Protein AF-A0A1L8CJM2-F1 (afdb_monomer)

Organism: NCBI:txid1921010

Secondary structure (DSSP, 8-state):
-HHHHHHHHHHHHHHHHHHHHHHHHHHHHHHHHHHHHHHHHHHHHHHHHHHHHTT---HHHHHHHHHHHHHHHHHHHHHHHHHHHHHHHHHHHHHHHIIIIIHHHHHTTS-GGGPPPP-GGGGT-S---GGGTTHHHHHHHHHHHHHHHHHHHHHHHHHHHHHHHHHHHT----HHHHHHHHHHHHHHHHHHHHHHHHHHHHHHHHHHHHHHHHHHHHHHS-TT-GGGG-

Nearest PDB structures (foldseek):
  7sqc-assembly1_1X  TM=2.528E-01  e=8.550E-01  Chlamydomonas reinhardtii
  2wcd-assembly1_A  TM=2.460E-01  e=1.695E+00  Escherichia coli K-12

Radius of gyration: 24.88 Å; Cα contacts (8 Å, |Δi|>4): 115; chains: 1; bounding box: 66×30×72 Å

Sequence (230 aa):
MSDTTAAAHEIFEHEEKAVRKRVNRFRTIQNLIWISCLAAGGIFFGWIAMAHHQNGIPLEELAVTALPILMWGTIAITAAYVVFVMIYFGIVRAIYHSQSVVHPRLNDQLHPDEHRQFNWHSYFRKNHNREARRIDAVLVITMKVTKLVSMFALIGFGQFAWMYLMDLTGQELMDEHYSFLGLVDLTLFSCLVLYVVVLLAIRVGALGKRGKEHKWAKEHHPASDPNRAR

Mean predicted aligned error: 11.94 Å

pLDDT: mean 75.61, std 13.94, range [42.94, 95.06]

Solvent-accessible surface area (backbone atoms only — not comparable to full-atom values): 12782 Å² total; per-residue (Å²): 123,65,69,64,46,52,51,47,48,52,54,46,52,51,53,51,51,52,45,48,52,52,40,50,53,49,50,51,53,43,50,49,56,52,51,52,49,53,50,51,50,51,51,53,55,48,49,52,51,45,42,38,73,73,69,65,44,56,67,54,72,49,26,74,63,45,38,63,53,41,52,54,47,35,50,53,49,50,53,49,47,53,52,44,52,54,46,51,51,54,39,53,53,49,52,46,46,43,60,72,47,53,44,49,60,48,37,78,67,44,59,83,91,66,50,71,82,83,59,79,67,62,74,78,51,93,71,88,66,79,85,57,66,74,68,46,57,57,50,55,48,47,55,51,50,51,51,54,52,51,53,50,48,50,42,51,49,37,57,50,50,40,54,53,37,29,62,65,64,69,51,74,82,49,71,68,53,52,55,48,50,49,52,52,51,51,49,50,50,51,52,51,52,55,50,50,54,48,55,49,50,53,50,52,56,54,51,55,48,53,56,50,54,53,49,50,35,56,76,76,40,60,96,84,44,82,74,44,83,114

Structure (mmCIF, N/CA/C/O backbone):
data_AF-A0A1L8CJM2-F1
#
_entry.id   AF-A0A1L8CJM2-F1
#
loop_
_atom_site.group_PDB
_atom_site.id
_atom_site.type_symbol
_atom_site.label_atom_id
_atom_site.label_alt_id
_atom_site.label_comp_id
_atom_site.label_asym_id
_atom_site.label_entity_id
_atom_site.label_seq_id
_atom_site.pdbx_PDB_ins_code
_atom_site.Cartn_x
_atom_site.Cartn_y
_atom_site.Cartn_z
_atom_site.occupancy
_atom_site.B_iso_or_equiv
_atom_site.auth_seq_id
_atom_site.auth_comp_id
_atom_site.auth_asym_id
_atom_site.auth_atom_id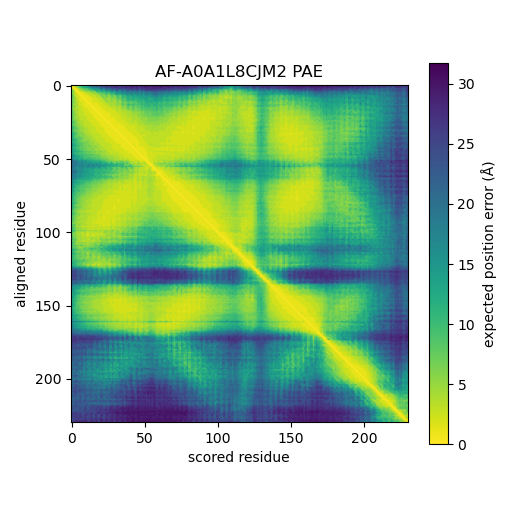
_atom_site.pdbx_PDB_model_num
ATOM 1 N N . MET A 1 1 ? -23.938 6.007 43.101 1.00 52.53 1 MET A N 1
ATOM 2 C CA . MET A 1 1 ? -23.700 5.155 41.912 1.00 52.53 1 MET A CA 1
ATOM 3 C C . MET A 1 1 ? -23.443 5.961 40.629 1.00 52.53 1 MET A C 1
ATOM 5 O O . MET A 1 1 ? -22.972 5.365 39.674 1.00 52.53 1 MET A O 1
ATOM 9 N N . SER A 1 2 ? -23.683 7.284 40.595 1.00 59.59 2 SER A N 1
ATOM 10 C CA . SER A 1 2 ? -23.456 8.153 39.421 1.00 59.59 2 SER A CA 1
ATOM 11 C C . SER A 1 2 ? -21.988 8.508 39.150 1.00 59.59 2 SER A C 1
ATOM 13 O O . SER A 1 2 ? -21.592 8.635 37.997 1.00 59.59 2 SER A O 1
ATOM 15 N N . ASP A 1 3 ? -21.168 8.658 40.192 1.00 62.59 3 ASP A N 1
ATOM 16 C CA . ASP A 1 3 ? -19.804 9.188 40.020 1.00 62.59 3 ASP A CA 1
ATOM 17 C C . ASP A 1 3 ? -18.848 8.150 39.413 1.00 62.59 3 ASP A C 1
ATOM 19 O O . ASP A 1 3 ? -17.952 8.482 38.640 1.00 62.59 3 ASP A O 1
ATOM 23 N N . THR A 1 4 ? -19.086 6.865 39.691 1.00 69.44 4 THR A N 1
ATOM 24 C CA . THR A 1 4 ? -18.316 5.742 39.140 1.00 69.44 4 THR A CA 1
ATOM 25 C C . THR A 1 4 ? -18.602 5.501 37.659 1.00 69.44 4 THR A C 1
ATOM 27 O O . THR A 1 4 ? -17.682 5.190 36.907 1.00 69.44 4 THR A O 1
ATOM 30 N N . THR A 1 5 ? -19.849 5.677 37.209 1.00 75.06 5 THR A N 1
ATOM 31 C CA . THR A 1 5 ? -20.229 5.489 35.798 1.00 75.06 5 THR A CA 1
ATOM 32 C C . THR A 1 5 ? -19.800 6.666 34.922 1.00 75.06 5 THR A C 1
ATOM 34 O O . THR A 1 5 ? -19.431 6.458 33.764 1.00 75.06 5 THR A O 1
ATOM 37 N N . ALA A 1 6 ? -19.780 7.887 35.470 1.00 79.00 6 ALA A N 1
ATOM 38 C CA . ALA A 1 6 ? -19.228 9.063 34.800 1.00 79.00 6 ALA A CA 1
ATOM 39 C C . ALA A 1 6 ? -17.707 8.937 34.593 1.00 79.00 6 ALA A C 1
ATOM 41 O O . ALA A 1 6 ? -17.222 9.113 33.474 1.00 79.00 6 ALA A O 1
ATOM 42 N N . ALA A 1 7 ? -16.966 8.531 35.631 1.00 82.19 7 ALA A N 1
ATOM 43 C CA . ALA A 1 7 ? -15.527 8.281 35.531 1.00 82.19 7 ALA A CA 1
ATOM 44 C C . ALA A 1 7 ? -15.196 7.147 34.537 1.00 82.19 7 ALA A C 1
ATOM 46 O O . ALA A 1 7 ? -14.263 7.261 33.741 1.00 82.19 7 ALA A O 1
ATOM 47 N N . ALA A 1 8 ? -15.994 6.073 34.523 1.00 78.44 8 ALA A N 1
ATOM 48 C CA . ALA A 1 8 ? -15.867 4.973 33.565 1.00 78.44 8 ALA A CA 1
ATOM 49 C C . ALA A 1 8 ? -16.020 5.431 32.106 1.00 78.44 8 ALA A C 1
ATOM 51 O O . ALA A 1 8 ? -15.246 5.034 31.230 1.00 78.44 8 ALA A O 1
ATOM 52 N N . HIS A 1 9 ? -17.003 6.297 31.851 1.00 83.25 9 HIS A N 1
ATOM 53 C CA . HIS A 1 9 ? -17.234 6.886 30.536 1.00 83.25 9 HIS A CA 1
ATOM 54 C C . HIS A 1 9 ? -16.082 7.787 30.095 1.00 83.25 9 HIS A C 1
ATOM 56 O O . HIS A 1 9 ? -15.675 7.722 28.936 1.00 83.25 9 HIS A O 1
ATOM 62 N N . GLU A 1 10 ? -15.532 8.596 30.999 1.00 85.44 10 GLU A N 1
ATOM 63 C CA . GLU A 1 10 ? -14.407 9.479 30.689 1.00 85.44 10 GLU A CA 1
ATOM 64 C C . GLU A 1 10 ? -13.143 8.683 30.326 1.00 85.44 10 GLU A C 1
ATOM 66 O O . GLU A 1 10 ? -12.498 8.960 29.307 1.00 85.44 10 GLU A O 1
ATOM 71 N N . ILE A 1 11 ? -12.837 7.629 31.092 1.00 84.12 11 ILE A N 1
ATOM 72 C CA . ILE A 1 11 ? -11.728 6.707 30.800 1.00 84.12 11 ILE A CA 1
ATOM 73 C C . ILE A 1 11 ? -11.936 6.038 29.438 1.00 84.12 11 ILE A C 1
ATOM 75 O O . ILE A 1 11 ? -11.017 6.007 28.614 1.00 84.12 11 ILE A O 1
ATOM 79 N N . PHE A 1 12 ? -13.147 5.542 29.171 1.00 85.81 12 PHE A N 1
ATOM 80 C CA . PHE A 1 12 ? -13.489 4.939 27.888 1.00 85.81 12 PHE A CA 1
ATOM 81 C C . PHE A 1 12 ? -13.315 5.928 26.731 1.00 85.81 12 PHE A C 1
ATOM 83 O O . PHE A 1 12 ? -12.694 5.586 25.724 1.00 85.81 12 PHE A O 1
ATOM 90 N N . GLU A 1 13 ? -13.817 7.159 26.857 1.00 85.44 13 GLU A N 1
ATOM 91 C CA . GLU A 1 13 ? -13.667 8.170 25.813 1.00 85.44 13 GLU A CA 1
ATOM 92 C C . GLU A 1 13 ? -12.199 8.479 25.532 1.00 85.44 13 GLU A C 1
ATOM 94 O O . GLU A 1 13 ? -11.809 8.634 24.370 1.00 85.44 13 GLU A O 1
ATOM 99 N N . HIS A 1 14 ? -11.381 8.569 26.578 1.00 88.81 14 HIS A N 1
ATOM 100 C CA . HIS A 1 14 ? -9.954 8.807 26.440 1.00 88.81 14 HIS A CA 1
ATOM 101 C C . HIS A 1 14 ? -9.250 7.638 25.725 1.00 88.81 14 HIS A C 1
ATOM 103 O O . HIS A 1 14 ? -8.521 7.857 24.749 1.00 88.81 14 HIS A O 1
ATOM 109 N N . GLU A 1 15 ? -9.505 6.391 26.139 1.00 85.56 15 GLU A N 1
ATOM 110 C CA . GLU A 1 15 ? -8.950 5.191 25.498 1.00 85.56 15 GLU A CA 1
ATOM 111 C C . GLU A 1 15 ? -9.425 5.042 24.041 1.00 85.56 15 GLU A C 1
ATOM 113 O O . GLU A 1 15 ? -8.616 4.794 23.138 1.00 85.56 15 GLU A O 1
ATOM 118 N N . GLU A 1 16 ? -10.714 5.258 23.768 1.00 84.81 16 GLU A N 1
ATOM 119 C CA . GLU A 1 16 ? -11.280 5.160 22.423 1.00 84.81 16 GLU A CA 1
ATOM 120 C C . GLU A 1 16 ? -10.706 6.245 21.496 1.00 84.81 16 GLU A C 1
ATOM 122 O O . GLU A 1 16 ? -10.307 5.954 20.359 1.00 84.81 16 GLU A O 1
ATOM 127 N N . LYS A 1 17 ? -10.577 7.491 21.980 1.00 87.38 17 LYS A N 1
ATOM 128 C CA . LYS A 1 17 ? -9.915 8.585 21.245 1.00 87.38 17 LYS A CA 1
ATOM 129 C C . LYS A 1 17 ? -8.455 8.240 20.942 1.00 87.38 17 LYS A C 1
ATOM 131 O O . LYS A 1 17 ? -8.002 8.473 19.816 1.00 87.38 17 LYS A O 1
ATOM 136 N N . ALA A 1 18 ? -7.725 7.639 21.884 1.00 88.44 18 ALA A N 1
ATOM 137 C CA . ALA A 1 18 ? -6.340 7.215 21.675 1.00 88.44 18 ALA A CA 1
ATOM 138 C C . ALA A 1 18 ? -6.222 6.127 20.591 1.00 88.44 18 ALA A C 1
ATOM 140 O O . ALA A 1 18 ? -5.383 6.240 19.686 1.00 88.44 18 ALA A O 1
ATOM 141 N N . VAL A 1 19 ? -7.102 5.117 20.613 1.00 87.12 19 VAL A N 1
ATOM 142 C CA . VAL A 1 19 ? -7.161 4.078 19.571 1.00 87.12 19 VAL A CA 1
ATOM 143 C C . VAL A 1 19 ? -7.473 4.699 18.209 1.00 87.12 19 VAL A C 1
ATOM 145 O O . VAL A 1 19 ? -6.753 4.448 17.239 1.00 87.12 19 VAL A O 1
ATOM 148 N N . ARG A 1 20 ? -8.490 5.565 18.123 1.00 86.38 20 ARG A N 1
ATOM 149 C CA . ARG A 1 20 ? -8.872 6.254 16.878 1.00 86.38 20 ARG A CA 1
ATOM 150 C C . ARG A 1 20 ? -7.735 7.120 16.331 1.00 86.38 20 ARG A C 1
ATOM 152 O O . ARG A 1 20 ? -7.472 7.095 15.127 1.00 86.38 20 ARG A O 1
ATOM 159 N N . LYS A 1 21 ? -7.005 7.834 17.194 1.00 89.12 21 LYS A N 1
ATOM 160 C CA . LYS A 1 21 ? -5.824 8.627 16.810 1.00 89.12 21 LYS A CA 1
ATOM 161 C C . LYS A 1 21 ? -4.717 7.743 16.230 1.00 89.12 21 LYS A C 1
ATOM 163 O O . LYS A 1 21 ? -4.146 8.088 15.195 1.00 89.12 21 LYS A O 1
ATOM 168 N N . ARG A 1 22 ? -4.445 6.585 16.846 1.00 87.94 22 ARG A N 1
ATOM 169 C CA . ARG A 1 22 ? -3.458 5.611 16.348 1.00 87.94 22 ARG A CA 1
ATOM 170 C C . ARG A 1 22 ? -3.872 5.019 14.996 1.00 87.94 22 ARG A C 1
ATOM 172 O O . ARG A 1 22 ? -3.060 5.009 14.074 1.00 87.94 22 ARG A O 1
ATOM 179 N N . VAL A 1 23 ? -5.134 4.610 14.845 1.00 87.00 23 VAL A N 1
ATOM 180 C CA . VAL A 1 23 ? -5.687 4.103 13.573 1.00 87.00 23 VAL A CA 1
ATOM 181 C C . VAL A 1 23 ? -5.583 5.154 12.465 1.00 87.00 23 VAL A C 1
ATOM 183 O O . VAL A 1 23 ? -5.132 4.844 11.362 1.00 87.00 23 VAL A O 1
ATOM 186 N N . ASN A 1 24 ? -5.931 6.411 12.757 1.00 87.19 24 ASN A N 1
ATOM 187 C CA . ASN A 1 24 ? -5.810 7.503 11.792 1.00 87.19 24 ASN A CA 1
ATOM 188 C C . ASN A 1 24 ? -4.358 7.751 11.374 1.00 87.19 24 ASN A C 1
ATOM 190 O O . ASN A 1 24 ? -4.105 7.914 10.183 1.00 87.19 24 ASN A O 1
ATOM 194 N N . ARG A 1 25 ? -3.403 7.727 12.314 1.00 89.31 25 ARG A N 1
ATOM 195 C CA . ARG A 1 25 ? -1.972 7.872 12.001 1.00 89.31 25 ARG A CA 1
ATOM 196 C C . ARG A 1 25 ? -1.498 6.780 11.042 1.00 89.31 25 ARG A C 1
ATOM 198 O O . ARG A 1 25 ? -0.894 7.090 10.022 1.00 89.31 25 ARG A O 1
ATOM 205 N N . PHE A 1 26 ? -1.819 5.521 11.333 1.00 90.00 26 PHE A N 1
ATOM 206 C CA . PHE A 1 26 ? -1.471 4.398 10.460 1.00 90.00 26 PHE A CA 1
ATOM 207 C C . PHE A 1 26 ? -2.108 4.509 9.074 1.00 90.00 26 PHE A C 1
ATOM 209 O O . PHE A 1 26 ? -1.439 4.266 8.073 1.00 90.00 26 PHE A O 1
ATOM 216 N N . ARG A 1 27 ? -3.365 4.956 8.992 1.00 87.19 27 ARG A N 1
ATOM 217 C CA . ARG A 1 27 ? -4.029 5.201 7.707 1.00 87.19 27 ARG A CA 1
ATOM 218 C C . ARG A 1 27 ? -3.338 6.300 6.898 1.00 87.19 27 ARG A C 1
ATOM 220 O O . ARG A 1 27 ? -3.208 6.161 5.687 1.00 87.19 27 ARG A O 1
ATOM 227 N N . THR A 1 28 ? -2.905 7.381 7.545 1.00 89.31 28 THR A N 1
ATOM 228 C CA . THR A 1 28 ? -2.166 8.457 6.871 1.00 89.31 28 THR A CA 1
ATOM 229 C C . THR A 1 28 ? -0.844 7.946 6.311 1.00 89.31 28 THR A C 1
ATOM 231 O O . THR A 1 28 ? -0.553 8.207 5.150 1.00 89.31 28 THR A O 1
ATOM 234 N N . ILE A 1 29 ? -0.092 7.161 7.089 1.00 92.00 29 ILE A N 1
ATOM 235 C CA . ILE A 1 29 ? 1.172 6.565 6.632 1.00 92.00 29 ILE A CA 1
ATOM 236 C C . ILE A 1 29 ? 0.928 5.627 5.442 1.00 92.00 29 ILE A C 1
ATOM 238 O O . ILE A 1 29 ? 1.609 5.746 4.431 1.00 92.00 29 ILE A O 1
ATOM 242 N N . GLN A 1 30 ? -0.086 4.754 5.508 1.00 91.00 30 GLN A N 1
ATOM 243 C CA . GLN A 1 30 ? -0.458 3.894 4.377 1.00 91.00 30 GLN A CA 1
ATOM 244 C C . GLN A 1 30 ? -0.803 4.698 3.122 1.00 91.00 30 GLN A C 1
ATOM 246 O O . GLN A 1 30 ? -0.363 4.354 2.030 1.00 91.00 30 GLN A O 1
ATOM 251 N N . ASN A 1 31 ? -1.587 5.768 3.260 1.00 91.44 31 ASN A N 1
ATOM 252 C CA . ASN A 1 31 ? -1.929 6.621 2.125 1.00 91.44 31 ASN A CA 1
ATOM 253 C C . ASN A 1 31 ? -0.695 7.305 1.534 1.00 91.44 31 ASN A C 1
ATOM 255 O O . ASN A 1 31 ? -0.611 7.411 0.317 1.00 91.44 31 ASN A O 1
ATOM 259 N N . LEU A 1 32 ? 0.238 7.748 2.378 1.00 93.81 32 LEU A N 1
ATOM 260 C CA . LEU A 1 32 ? 1.475 8.378 1.934 1.00 93.81 32 LEU A CA 1
ATOM 261 C C . LEU A 1 32 ? 2.334 7.389 1.144 1.00 93.81 32 LEU A C 1
ATOM 263 O O . LEU A 1 32 ? 2.713 7.717 0.029 1.00 93.81 32 LEU A O 1
ATOM 267 N N . ILE A 1 33 ? 2.537 6.172 1.666 1.00 93.38 33 ILE A N 1
ATOM 268 C CA . ILE A 1 33 ? 3.247 5.088 0.964 1.00 93.38 33 ILE A CA 1
ATOM 269 C C . ILE A 1 33 ? 2.591 4.797 -0.390 1.00 93.38 33 ILE A C 1
ATOM 271 O O . ILE A 1 33 ? 3.266 4.695 -1.410 1.00 93.38 33 ILE A O 1
ATOM 275 N N . TRP A 1 34 ? 1.264 4.670 -0.408 1.00 94.75 34 TRP A N 1
ATOM 276 C CA . TRP A 1 34 ? 0.526 4.353 -1.627 1.00 94.75 34 TRP A CA 1
ATOM 277 C C . TRP A 1 34 ? 0.679 5.443 -2.696 1.00 94.75 34 TRP A C 1
ATOM 279 O O . TRP A 1 34 ? 1.029 5.139 -3.836 1.00 94.75 34 TRP A O 1
ATOM 289 N N . ILE A 1 35 ? 0.469 6.711 -2.325 1.00 94.75 35 ILE A N 1
ATOM 290 C CA . ILE A 1 35 ? 0.597 7.847 -3.249 1.00 94.75 35 ILE A CA 1
ATOM 291 C C . ILE A 1 35 ? 2.042 7.989 -3.724 1.00 94.75 35 ILE A C 1
ATOM 293 O O . ILE A 1 35 ? 2.257 8.198 -4.913 1.00 94.75 35 ILE A O 1
ATOM 297 N N . SER A 1 36 ? 3.030 7.851 -2.834 1.00 95.06 36 SER A N 1
ATOM 298 C CA . SER A 1 36 ? 4.438 7.994 -3.207 1.00 95.06 36 SER A CA 1
ATOM 299 C C . SER A 1 36 ? 4.882 6.911 -4.187 1.00 95.06 36 SER A C 1
ATOM 301 O O . SER A 1 36 ? 5.591 7.225 -5.136 1.00 95.06 36 SER A O 1
ATOM 303 N N . CYS A 1 37 ? 4.433 5.661 -4.011 1.00 93.50 37 CYS A N 1
ATOM 304 C CA . CYS A 1 37 ? 4.745 4.574 -4.945 1.00 93.50 37 CYS A CA 1
ATOM 305 C C . CYS A 1 37 ? 4.127 4.827 -6.326 1.00 93.50 37 CYS A C 1
ATOM 307 O O . CYS A 1 37 ? 4.819 4.718 -7.335 1.00 93.50 37 CYS A O 1
ATOM 309 N N . LEU A 1 38 ? 2.846 5.212 -6.377 1.00 93.56 38 LEU A N 1
ATOM 310 C CA . LEU A 1 38 ? 2.179 5.523 -7.645 1.00 93.56 38 LEU A CA 1
ATOM 311 C C . LEU A 1 38 ? 2.792 6.741 -8.342 1.00 93.56 38 LEU A C 1
ATOM 313 O O . LEU A 1 38 ? 2.971 6.715 -9.555 1.00 93.56 38 LEU A O 1
ATOM 317 N N . ALA A 1 39 ? 3.134 7.787 -7.589 1.00 94.69 39 ALA A N 1
ATOM 318 C CA . ALA A 1 39 ? 3.787 8.971 -8.132 1.00 94.69 39 ALA A CA 1
ATOM 319 C C . ALA A 1 39 ? 5.175 8.633 -8.688 1.00 94.69 39 ALA A C 1
ATOM 321 O O . ALA A 1 39 ? 5.480 9.014 -9.812 1.00 94.69 39 ALA A O 1
ATOM 322 N N . ALA A 1 40 ? 5.988 7.874 -7.945 1.00 92.62 40 ALA A N 1
ATOM 323 C CA . ALA A 1 40 ? 7.307 7.445 -8.403 1.00 92.62 40 ALA A CA 1
ATOM 324 C C . ALA A 1 40 ? 7.218 6.604 -9.685 1.00 92.62 40 ALA A C 1
ATOM 326 O O . ALA A 1 40 ? 7.922 6.890 -10.650 1.00 92.62 40 ALA A O 1
ATOM 327 N N . GLY A 1 41 ? 6.303 5.628 -9.730 1.00 91.25 41 GLY A N 1
ATOM 328 C CA . GLY A 1 41 ? 6.054 4.833 -10.933 1.00 91.25 41 GLY A CA 1
ATOM 329 C C . GLY A 1 41 ? 5.598 5.692 -12.113 1.00 91.25 41 GLY A C 1
ATOM 330 O O . GLY A 1 41 ? 6.162 5.600 -13.199 1.00 91.25 41 GLY A O 1
ATOM 331 N N . GLY A 1 42 ? 4.622 6.577 -11.895 1.00 92.19 42 GLY A N 1
ATOM 332 C CA . GLY A 1 42 ? 4.114 7.480 -12.929 1.00 92.19 42 GLY A CA 1
ATOM 333 C C . GLY A 1 42 ? 5.181 8.425 -13.485 1.00 92.19 42 GLY A C 1
ATOM 334 O O . GLY A 1 42 ? 5.254 8.607 -14.696 1.00 92.19 42 GLY A O 1
ATOM 335 N N . ILE A 1 43 ? 6.041 8.982 -12.625 1.00 94.12 43 ILE A N 1
ATOM 336 C CA . ILE A 1 43 ? 7.168 9.831 -13.039 1.00 94.12 43 ILE A CA 1
ATOM 337 C C . ILE A 1 43 ? 8.173 9.020 -13.857 1.00 94.12 43 ILE A C 1
ATOM 339 O O . ILE A 1 43 ? 8.585 9.470 -14.922 1.00 94.12 43 ILE A O 1
ATOM 343 N N . PHE A 1 44 ? 8.546 7.828 -13.389 1.00 92.00 44 PHE A N 1
ATOM 344 C CA . PHE A 1 44 ? 9.535 6.990 -14.060 1.00 92.00 44 PHE A CA 1
ATOM 345 C C . PHE A 1 44 ? 9.070 6.550 -15.455 1.00 92.00 44 PHE A C 1
ATOM 347 O O . PHE A 1 44 ? 9.748 6.812 -16.448 1.00 92.00 44 PHE A O 1
ATOM 354 N N . PHE A 1 45 ? 7.883 5.946 -15.555 1.00 90.25 45 PHE A N 1
ATOM 355 C CA . PHE A 1 45 ? 7.339 5.513 -16.844 1.00 90.25 45 PHE A CA 1
ATOM 356 C C . PHE A 1 45 ? 6.981 6.698 -17.747 1.00 90.25 45 PHE A C 1
ATOM 358 O O . PHE A 1 45 ? 7.168 6.619 -18.959 1.00 90.25 45 PHE A O 1
ATOM 365 N N . GLY A 1 46 ? 6.525 7.815 -17.172 1.00 90.62 46 GLY A N 1
ATOM 366 C CA . GLY A 1 46 ? 6.289 9.054 -17.911 1.00 90.62 46 GLY A CA 1
ATOM 367 C C . GLY A 1 46 ? 7.571 9.632 -18.511 1.00 90.62 46 GLY A C 1
ATOM 368 O O . GLY A 1 46 ? 7.562 10.067 -19.660 1.00 90.62 46 GLY A O 1
ATOM 369 N N . TRP A 1 47 ? 8.684 9.588 -17.773 1.00 92.56 47 TRP A N 1
ATOM 370 C CA . TRP A 1 47 ? 9.994 10.003 -18.272 1.00 92.56 47 TRP A CA 1
ATOM 371 C C . TRP A 1 47 ? 10.469 9.121 -19.431 1.00 92.56 47 TRP A C 1
ATOM 373 O O . TRP A 1 47 ? 10.845 9.666 -20.466 1.00 92.56 47 TRP A O 1
ATOM 383 N N . ILE A 1 48 ? 10.371 7.789 -19.313 1.00 88.38 48 ILE A N 1
ATOM 384 C CA . ILE A 1 48 ? 10.710 6.866 -20.414 1.00 88.38 48 ILE A CA 1
ATOM 385 C C . ILE A 1 48 ? 9.848 7.156 -21.647 1.00 88.38 48 ILE A C 1
ATOM 387 O O . ILE A 1 48 ? 10.373 7.287 -22.751 1.00 88.38 48 ILE A O 1
ATOM 391 N N . ALA A 1 49 ? 8.532 7.294 -21.464 1.00 88.75 49 ALA A N 1
ATOM 392 C CA . ALA A 1 49 ? 7.607 7.552 -22.562 1.00 88.75 49 ALA A CA 1
ATOM 393 C C . ALA A 1 49 ? 7.912 8.878 -23.277 1.00 88.75 49 ALA A C 1
ATOM 395 O O . ALA A 1 49 ? 7.926 8.921 -24.506 1.00 88.75 49 ALA A O 1
ATOM 396 N N . MET A 1 50 ? 8.202 9.950 -22.528 1.00 91.25 50 MET A N 1
ATOM 397 C CA . MET A 1 50 ? 8.599 11.237 -23.110 1.00 91.25 50 MET A CA 1
ATOM 398 C C . MET A 1 50 ? 9.949 11.146 -23.825 1.00 91.25 50 MET A C 1
ATOM 400 O O . MET A 1 50 ? 10.067 11.611 -24.956 1.00 91.25 50 MET A O 1
ATOM 404 N N . ALA A 1 51 ? 10.951 10.516 -23.211 1.00 88.19 51 ALA A N 1
ATOM 405 C CA . ALA A 1 51 ? 12.275 10.369 -23.805 1.00 88.19 51 ALA A CA 1
ATOM 406 C C . ALA A 1 51 ? 12.232 9.577 -25.122 1.00 88.19 51 ALA A C 1
ATOM 408 O O . ALA A 1 51 ? 12.849 9.983 -26.106 1.00 88.19 51 ALA A O 1
ATOM 409 N N . HIS A 1 52 ? 11.450 8.499 -25.169 1.00 85.62 52 HIS A N 1
ATOM 410 C CA . HIS A 1 52 ? 11.317 7.689 -26.372 1.00 85.62 52 HIS A CA 1
ATOM 411 C C . HIS A 1 52 ? 10.473 8.374 -27.457 1.00 85.62 52 HIS A C 1
ATOM 413 O O . HIS A 1 52 ? 10.900 8.481 -28.603 1.00 85.62 52 HIS A O 1
ATOM 419 N N . HIS A 1 53 ? 9.283 8.876 -27.108 1.00 85.88 53 HIS A N 1
ATOM 420 C CA . HIS A 1 53 ? 8.327 9.376 -28.100 1.00 85.88 53 HIS A CA 1
ATOM 421 C C . HIS A 1 53 ? 8.620 10.810 -28.562 1.00 85.88 53 HIS A C 1
ATOM 423 O O . HIS A 1 53 ? 8.358 11.147 -29.714 1.00 85.88 53 HIS A O 1
ATOM 429 N N . GLN A 1 54 ? 9.094 11.691 -27.677 1.00 85.38 54 GLN A N 1
ATOM 430 C CA . GLN A 1 54 ? 9.307 13.104 -28.019 1.00 85.38 54 GLN A CA 1
ATOM 431 C C . GLN A 1 54 ? 10.741 13.383 -28.460 1.00 85.38 54 GLN A C 1
ATOM 433 O O . GLN A 1 54 ? 10.941 14.148 -29.398 1.00 85.38 54 GLN A O 1
ATOM 438 N N . ASN A 1 55 ? 11.725 12.750 -27.817 1.00 84.94 55 ASN A N 1
ATOM 439 C CA . ASN A 1 55 ? 13.137 12.998 -28.114 1.00 84.94 55 ASN A CA 1
ATOM 440 C C . ASN A 1 55 ? 13.729 11.982 -29.103 1.00 84.94 55 ASN A C 1
ATOM 442 O O . ASN A 1 55 ? 14.881 12.131 -29.498 1.00 84.94 55 ASN A O 1
ATOM 446 N N . GLY A 1 56 ? 12.959 10.959 -29.500 1.00 86.44 56 GLY A N 1
ATOM 447 C CA . GLY A 1 56 ? 13.388 9.938 -30.459 1.00 86.44 56 GLY A CA 1
ATOM 448 C C . GLY A 1 56 ? 14.525 9.050 -29.954 1.00 86.44 56 GLY A C 1
ATOM 449 O O . GLY A 1 56 ? 15.183 8.401 -30.763 1.00 86.44 56 GLY A O 1
ATOM 450 N N . ILE A 1 57 ? 14.777 9.032 -28.640 1.00 87.06 57 ILE A N 1
ATOM 451 C CA . ILE A 1 57 ? 15.869 8.249 -28.063 1.00 87.06 57 ILE A CA 1
ATOM 452 C C . ILE A 1 57 ? 15.483 6.763 -28.153 1.00 87.06 57 ILE A C 1
ATOM 454 O O . ILE A 1 57 ? 14.395 6.385 -27.685 1.00 87.06 57 ILE A O 1
ATOM 458 N N . PRO A 1 58 ? 16.324 5.908 -28.762 1.00 86.88 58 PRO A N 1
ATOM 459 C CA . PRO A 1 58 ? 16.044 4.484 -28.850 1.00 86.88 58 PRO A CA 1
ATOM 460 C C . PRO A 1 58 ? 15.973 3.865 -27.451 1.00 86.88 58 PRO A C 1
ATOM 462 O O . PRO A 1 58 ? 16.677 4.264 -26.521 1.00 86.88 58 PRO A O 1
ATOM 465 N N . LEU A 1 59 ? 15.088 2.877 -27.295 1.00 81.25 59 LEU A N 1
ATOM 466 C CA . LEU A 1 59 ? 14.829 2.268 -25.991 1.00 81.25 59 LEU A CA 1
ATOM 467 C C . LEU A 1 59 ? 16.076 1.592 -25.409 1.00 81.25 59 LEU A C 1
ATOM 469 O O . LEU A 1 59 ? 16.231 1.583 -24.196 1.00 81.25 59 LEU A O 1
ATOM 473 N N . GLU A 1 60 ? 16.958 1.068 -26.260 1.00 83.25 60 GLU A N 1
ATOM 474 C CA . GLU A 1 60 ? 18.220 0.424 -25.873 1.00 83.25 60 GLU A CA 1
ATOM 475 C C . GLU A 1 60 ? 19.162 1.390 -25.140 1.00 83.25 60 GLU A C 1
ATOM 477 O O . GLU A 1 60 ? 19.697 1.055 -24.084 1.00 83.25 60 GLU A O 1
ATOM 482 N N . GLU A 1 61 ? 19.303 2.624 -25.634 1.00 84.12 61 GLU A N 1
ATOM 483 C CA . GLU A 1 61 ? 20.126 3.650 -24.981 1.00 84.12 61 GLU A CA 1
ATOM 484 C C . GLU A 1 61 ? 19.536 4.065 -23.627 1.00 84.12 61 GLU A C 1
ATOM 486 O O . GLU A 1 61 ? 20.260 4.249 -22.645 1.00 84.12 61 GLU A O 1
ATOM 491 N N . LEU A 1 62 ? 18.204 4.162 -23.543 1.00 85.12 62 LEU A N 1
ATOM 492 C CA . LEU A 1 62 ? 17.516 4.433 -22.281 1.00 85.12 62 LEU A CA 1
ATOM 493 C C . LEU A 1 62 ? 17.621 3.256 -21.311 1.00 85.12 62 LEU A C 1
ATOM 495 O O . LEU A 1 62 ? 17.730 3.479 -20.105 1.00 85.12 62 LEU A O 1
ATOM 499 N N . ALA A 1 63 ? 17.605 2.022 -21.816 1.00 82.81 63 ALA A N 1
ATOM 500 C CA . ALA A 1 63 ? 17.588 0.804 -21.019 1.00 82.81 63 ALA A CA 1
ATOM 501 C C . ALA A 1 63 ? 18.814 0.699 -20.110 1.00 82.81 63 ALA A C 1
ATOM 503 O O . ALA A 1 63 ? 18.659 0.362 -18.941 1.00 82.81 63 ALA A O 1
ATOM 504 N N . VAL A 1 64 ? 20.000 1.095 -20.582 1.00 83.31 64 VAL A N 1
ATOM 505 C CA . VAL A 1 64 ? 21.238 1.072 -19.778 1.00 83.31 64 VAL A CA 1
ATOM 506 C C . VAL A 1 64 ? 21.098 1.887 -18.485 1.00 83.31 64 VAL A C 1
ATOM 508 O O . VAL A 1 64 ? 21.565 1.472 -17.426 1.00 83.31 64 VAL A O 1
ATOM 511 N N . THR A 1 65 ? 20.415 3.033 -18.546 1.00 85.12 65 THR A N 1
ATOM 512 C CA . THR A 1 65 ? 20.194 3.896 -17.372 1.00 85.12 65 THR A CA 1
ATOM 513 C C . THR A 1 65 ? 18.928 3.505 -16.607 1.00 85.12 65 THR A C 1
ATOM 515 O O . THR A 1 65 ? 18.895 3.533 -15.377 1.00 85.12 65 THR A O 1
ATOM 518 N N . ALA A 1 66 ? 17.869 3.136 -17.325 1.00 86.12 66 ALA A N 1
ATOM 519 C CA . ALA A 1 66 ? 16.565 2.826 -16.759 1.00 86.12 66 ALA A CA 1
ATOM 520 C C . ALA A 1 66 ? 16.555 1.496 -15.997 1.00 86.12 66 ALA A C 1
ATOM 522 O O . ALA A 1 66 ? 15.878 1.400 -14.976 1.00 86.12 66 ALA A O 1
ATOM 523 N N . LEU A 1 67 ? 17.310 0.493 -16.453 1.00 85.12 67 LEU A N 1
ATOM 524 C CA . LEU A 1 67 ? 17.338 -0.848 -15.873 1.00 85.12 67 LEU A CA 1
ATOM 525 C C . LEU A 1 67 ? 17.718 -0.854 -14.379 1.00 85.12 67 LEU A C 1
ATOM 527 O O . LEU A 1 67 ? 16.900 -1.319 -13.579 1.00 85.12 67 LEU A O 1
ATOM 531 N N . PRO A 1 68 ? 18.874 -0.307 -13.942 1.00 84.00 68 PRO A N 1
ATOM 532 C CA . PRO A 1 68 ? 19.228 -0.309 -12.522 1.00 84.00 68 PRO A CA 1
ATOM 533 C C . PRO A 1 68 ? 18.230 0.495 -11.677 1.00 84.00 68 PRO A C 1
ATOM 535 O O . PRO A 1 68 ? 17.897 0.088 -10.562 1.00 84.00 68 PRO A O 1
ATOM 538 N N . ILE A 1 69 ? 17.703 1.605 -12.207 1.00 87.38 69 ILE A N 1
ATOM 539 C CA . ILE A 1 69 ? 16.685 2.417 -11.522 1.00 87.38 69 ILE A CA 1
ATOM 540 C C . ILE A 1 69 ? 15.397 1.610 -11.337 1.00 87.38 69 ILE A C 1
ATOM 542 O O . ILE A 1 69 ? 14.801 1.639 -10.261 1.00 87.38 69 ILE A O 1
ATOM 546 N N . LEU A 1 70 ? 14.978 0.868 -12.359 1.00 86.75 70 LEU A N 1
ATOM 547 C CA . LEU A 1 70 ? 13.768 0.060 -12.333 1.00 86.75 70 LEU A CA 1
ATOM 548 C C . LEU A 1 70 ? 13.900 -1.139 -11.390 1.00 86.75 70 LEU A C 1
ATOM 550 O O . LEU A 1 70 ? 12.960 -1.428 -10.651 1.00 86.75 70 LEU A O 1
ATOM 554 N N . MET A 1 71 ? 15.064 -1.791 -11.349 1.00 82.44 71 MET A N 1
ATOM 555 C CA . MET A 1 71 ? 15.350 -2.874 -10.403 1.00 82.44 71 MET A CA 1
ATOM 556 C C . MET A 1 71 ? 15.276 -2.388 -8.953 1.00 82.44 71 MET A C 1
ATOM 558 O O . MET A 1 71 ? 14.476 -2.896 -8.161 1.00 82.44 71 MET A O 1
ATOM 562 N N . TRP A 1 72 ? 16.045 -1.349 -8.609 1.00 83.38 72 TRP A N 1
ATOM 563 C CA . TRP A 1 72 ? 16.037 -0.766 -7.264 1.00 83.38 72 TRP A CA 1
ATOM 564 C C . TRP A 1 72 ? 14.682 -0.165 -6.895 1.00 83.38 72 TRP A C 1
ATOM 566 O O . TRP A 1 72 ? 14.223 -0.306 -5.760 1.00 83.38 72 TRP A O 1
ATOM 576 N N . GLY A 1 73 ? 14.004 0.458 -7.858 1.00 86.94 73 GLY A N 1
ATOM 577 C CA . GLY A 1 73 ? 12.649 0.966 -7.695 1.00 86.94 73 GLY A CA 1
ATOM 578 C C . GLY A 1 73 ? 11.659 -0.150 -7.369 1.00 86.94 73 GLY A C 1
ATOM 579 O O . GLY A 1 73 ? 10.890 -0.028 -6.417 1.00 86.94 73 GLY A O 1
ATOM 580 N N . THR A 1 74 ? 11.719 -1.271 -8.089 1.00 85.31 74 THR A N 1
ATOM 581 C CA . THR A 1 74 ? 10.846 -2.433 -7.858 1.00 85.31 74 THR A CA 1
ATOM 582 C C . THR A 1 74 ? 11.107 -3.062 -6.486 1.00 85.31 74 THR A C 1
ATOM 584 O O . THR A 1 74 ? 10.149 -3.377 -5.773 1.00 85.31 74 THR A O 1
ATOM 587 N N . ILE A 1 75 ? 12.371 -3.149 -6.048 1.00 83.06 75 ILE A N 1
ATOM 588 C CA . ILE A 1 75 ? 12.739 -3.549 -4.675 1.00 83.06 75 ILE A CA 1
ATOM 589 C C . ILE A 1 75 ? 12.087 -2.623 -3.653 1.00 83.06 75 ILE A C 1
ATOM 591 O O . ILE A 1 75 ? 11.402 -3.080 -2.736 1.00 83.06 75 ILE A O 1
ATOM 595 N N . ALA A 1 76 ? 12.292 -1.316 -3.810 1.00 87.75 76 ALA A N 1
ATOM 596 C CA . ALA A 1 76 ? 11.808 -0.323 -2.865 1.00 87.75 76 ALA A CA 1
ATOM 597 C C . ALA A 1 76 ? 10.275 -0.339 -2.766 1.00 87.75 76 ALA A C 1
ATOM 599 O O . ALA A 1 76 ? 9.731 -0.315 -1.660 1.00 87.75 76 ALA A O 1
ATOM 600 N N . ILE A 1 77 ? 9.571 -0.449 -3.899 1.00 88.62 77 ILE A N 1
ATOM 601 C CA . ILE A 1 77 ? 8.105 -0.546 -3.942 1.00 88.62 77 ILE A CA 1
ATOM 602 C C . ILE A 1 77 ? 7.634 -1.854 -3.291 1.00 88.62 77 ILE A C 1
ATOM 604 O O . ILE A 1 77 ? 6.663 -1.837 -2.533 1.00 88.62 77 ILE A O 1
ATOM 608 N N . THR A 1 78 ? 8.335 -2.970 -3.506 1.00 85.75 78 THR A N 1
ATOM 609 C CA . THR A 1 78 ? 8.014 -4.259 -2.869 1.00 85.75 78 THR A CA 1
ATOM 610 C C . THR A 1 78 ? 8.201 -4.200 -1.354 1.00 85.75 78 THR A C 1
ATOM 612 O O . THR A 1 78 ? 7.306 -4.585 -0.600 1.00 85.75 78 THR A O 1
ATOM 615 N N . ALA A 1 79 ? 9.314 -3.647 -0.871 1.00 86.06 79 ALA A N 1
ATOM 616 C CA . ALA A 1 79 ? 9.540 -3.446 0.558 1.00 86.06 79 ALA A CA 1
ATOM 617 C C . ALA A 1 79 ? 8.473 -2.519 1.168 1.00 86.06 79 ALA A C 1
ATOM 619 O O . ALA A 1 79 ? 7.899 -2.818 2.220 1.00 86.06 79 ALA A O 1
ATOM 620 N N . ALA A 1 80 ? 8.137 -1.428 0.475 1.00 88.56 80 ALA A N 1
ATOM 621 C CA . ALA A 1 80 ? 7.068 -0.522 0.877 1.00 88.56 80 ALA A CA 1
ATOM 622 C C . ALA A 1 80 ? 5.697 -1.220 0.911 1.00 88.56 80 ALA A C 1
ATOM 624 O O . ALA A 1 80 ? 4.899 -0.946 1.808 1.00 88.56 80 ALA A O 1
ATOM 625 N N . TYR A 1 81 ? 5.431 -2.153 -0.006 1.00 86.44 81 TYR A N 1
ATOM 626 C CA . TYR A 1 81 ? 4.227 -2.984 -0.013 1.00 86.44 81 TYR A CA 1
ATOM 627 C C . TYR A 1 81 ? 4.155 -3.916 1.204 1.00 86.44 81 TYR A C 1
ATOM 629 O O . TYR A 1 81 ? 3.117 -3.979 1.866 1.00 86.44 81 TYR A O 1
ATOM 637 N N . VAL A 1 82 ? 5.259 -4.568 1.581 1.00 84.69 82 VAL A N 1
ATOM 638 C CA . VAL A 1 82 ? 5.321 -5.383 2.809 1.00 84.69 82 VAL A CA 1
ATOM 639 C C . VAL A 1 82 ? 5.026 -4.522 4.040 1.00 84.69 82 VAL A C 1
ATOM 641 O O . VAL A 1 82 ? 4.172 -4.870 4.860 1.00 84.69 82 VAL A O 1
ATOM 644 N N . VAL A 1 83 ? 5.661 -3.350 4.150 1.00 88.38 83 VAL A N 1
ATOM 645 C CA . VAL A 1 83 ? 5.394 -2.393 5.238 1.00 88.38 83 VAL A CA 1
ATOM 646 C C . VAL A 1 83 ? 3.931 -1.943 5.225 1.00 88.38 83 VAL A C 1
ATOM 648 O O . VAL A 1 83 ? 3.286 -1.891 6.274 1.00 88.38 83 VAL A O 1
ATOM 651 N N . PHE A 1 84 ? 3.366 -1.669 4.048 1.00 88.50 84 PHE A N 1
ATOM 652 C CA . PHE A 1 84 ? 1.964 -1.297 3.882 1.00 88.50 84 PHE A CA 1
ATOM 653 C C . PHE A 1 84 ? 1.022 -2.378 4.435 1.00 88.50 84 PHE A C 1
ATOM 655 O O . PHE A 1 84 ? 0.089 -2.054 5.181 1.00 88.50 84 PHE A O 1
ATOM 662 N N . VAL A 1 85 ? 1.286 -3.653 4.135 1.00 85.25 85 VAL A N 1
ATOM 663 C CA . VAL A 1 85 ? 0.541 -4.805 4.667 1.00 85.25 85 VAL A CA 1
ATOM 664 C C . VAL A 1 85 ? 0.727 -4.928 6.185 1.00 85.25 85 VAL A C 1
ATOM 666 O O . VAL A 1 85 ? -0.256 -5.059 6.914 1.00 85.25 85 VAL A O 1
ATOM 669 N N . MET A 1 86 ? 1.944 -4.782 6.709 1.00 85.69 86 MET A N 1
ATOM 670 C CA . MET A 1 86 ? 2.205 -4.818 8.157 1.00 85.69 86 MET A CA 1
ATOM 671 C C . MET A 1 86 ? 1.478 -3.704 8.925 1.00 85.69 86 MET A C 1
ATOM 673 O O . MET A 1 86 ? 0.936 -3.930 10.010 1.00 85.69 86 MET A O 1
ATOM 677 N N . ILE A 1 87 ? 1.368 -2.503 8.352 1.00 88.81 87 ILE A N 1
ATOM 678 C CA . ILE A 1 87 ? 0.577 -1.424 8.956 1.00 88.81 87 ILE A CA 1
ATOM 679 C C . ILE A 1 87 ? -0.914 -1.790 8.989 1.00 88.81 87 ILE A C 1
ATOM 681 O O . ILE A 1 87 ? -1.604 -1.461 9.959 1.00 88.81 87 ILE A O 1
ATOM 685 N N . TYR A 1 88 ? -1.425 -2.511 7.983 1.00 85.06 88 TYR A N 1
ATOM 686 C CA . TYR A 1 88 ? -2.808 -2.996 7.992 1.00 85.06 88 TYR A CA 1
ATOM 687 C C . TYR A 1 88 ? -3.061 -3.910 9.199 1.00 85.06 88 TYR A C 1
ATOM 689 O O . TYR A 1 88 ? -4.060 -3.725 9.899 1.00 85.06 88 TYR A O 1
ATOM 697 N N . PHE A 1 89 ? -2.124 -4.809 9.512 1.00 83.88 89 PHE A N 1
ATOM 698 C CA . PHE A 1 89 ? -2.166 -5.619 10.732 1.00 83.88 89 PHE A CA 1
ATOM 699 C C . PHE A 1 89 ? -2.173 -4.781 12.003 1.00 83.88 89 PHE A C 1
ATOM 701 O O . PHE A 1 89 ? -2.990 -5.018 12.895 1.00 83.88 89 PHE A O 1
ATOM 708 N N . GLY A 1 90 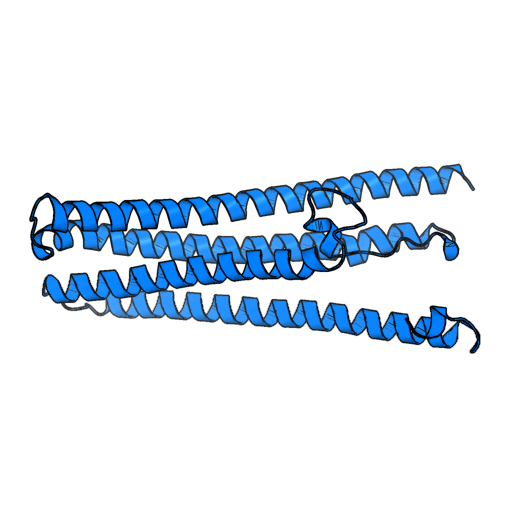? -1.314 -3.762 12.071 1.00 84.12 90 GLY A N 1
ATOM 709 C CA . GLY A 1 90 ? -1.288 -2.815 13.185 1.00 84.12 90 GLY A CA 1
ATOM 710 C C . GLY A 1 90 ? -2.639 -2.124 13.406 1.00 84.12 90 GLY A C 1
ATOM 711 O O . GLY A 1 90 ? -3.088 -1.991 14.546 1.00 84.12 90 GLY A O 1
ATOM 712 N N . ILE A 1 91 ? -3.328 -1.743 12.325 1.00 86.31 91 ILE A N 1
ATOM 713 C CA . ILE A 1 91 ? -4.674 -1.155 12.382 1.00 86.31 91 ILE A CA 1
ATOM 714 C C . ILE A 1 91 ? -5.696 -2.169 12.901 1.00 86.31 91 ILE A C 1
ATOM 716 O O . ILE A 1 91 ? -6.438 -1.855 13.831 1.00 86.31 91 ILE A O 1
ATOM 720 N N . VAL A 1 92 ? -5.738 -3.375 12.326 1.00 84.50 92 VAL A N 1
ATOM 721 C CA . VAL A 1 92 ? -6.683 -4.428 12.737 1.00 84.50 92 VAL A CA 1
ATOM 722 C C . VAL A 1 92 ? -6.493 -4.770 14.211 1.00 84.50 92 VAL A C 1
ATOM 724 O O . VAL A 1 92 ? -7.473 -4.820 14.949 1.00 84.50 92 VAL A O 1
ATOM 727 N N . ARG A 1 93 ? -5.246 -4.921 14.667 1.00 85.19 93 ARG A N 1
ATOM 728 C CA . ARG A 1 93 ? -4.922 -5.195 16.071 1.00 85.19 93 ARG A CA 1
ATOM 729 C C . ARG A 1 93 ? -5.367 -4.066 17.001 1.00 85.19 93 ARG A C 1
ATOM 731 O O . ARG A 1 93 ? -5.913 -4.343 18.066 1.00 85.19 93 ARG A O 1
ATOM 738 N N . ALA A 1 94 ? -5.165 -2.807 16.613 1.00 84.25 94 ALA A N 1
ATOM 739 C CA . ALA A 1 94 ? -5.606 -1.662 17.411 1.00 84.25 94 ALA A CA 1
ATOM 740 C C . ALA A 1 94 ? -7.138 -1.613 17.548 1.00 84.25 94 ALA A C 1
ATOM 742 O O . ALA A 1 94 ? -7.655 -1.370 18.637 1.00 84.25 94 ALA A O 1
ATOM 743 N N . ILE A 1 95 ? -7.865 -1.891 16.463 1.00 84.56 95 ILE A N 1
ATOM 744 C CA . ILE A 1 95 ? -9.332 -1.953 16.482 1.00 84.56 95 ILE A CA 1
ATOM 745 C C . ILE A 1 95 ? -9.807 -3.159 17.305 1.00 84.56 95 ILE A C 1
ATOM 747 O O . ILE A 1 95 ? -10.729 -3.024 18.109 1.00 84.56 95 ILE A O 1
ATOM 751 N N . TYR A 1 96 ? -9.140 -4.308 17.169 1.00 83.12 96 TYR A N 1
ATOM 752 C CA . TYR A 1 96 ? -9.444 -5.510 17.942 1.00 83.12 96 TYR A CA 1
ATOM 753 C C . TYR A 1 96 ? -9.293 -5.275 19.446 1.00 83.12 96 TYR A C 1
ATOM 755 O O . TYR A 1 96 ? -10.190 -5.633 20.197 1.00 83.12 96 TYR A O 1
ATOM 763 N N . HIS A 1 97 ? -8.226 -4.596 19.883 1.00 81.62 97 HIS A N 1
ATOM 764 C CA . HIS A 1 97 ? -8.056 -4.201 21.285 1.00 81.62 97 HIS A CA 1
ATOM 765 C C . HIS A 1 97 ? -9.247 -3.375 21.794 1.00 81.62 97 HIS A C 1
ATOM 767 O O . HIS A 1 97 ? -9.741 -3.593 22.898 1.00 81.62 97 HIS A O 1
ATOM 773 N N . SER A 1 98 ? -9.761 -2.458 20.970 1.00 83.50 98 SER A N 1
ATOM 774 C CA . SER A 1 98 ? -10.959 -1.698 21.328 1.00 83.50 98 SER A CA 1
ATOM 775 C C . SER A 1 98 ? -12.191 -2.595 21.466 1.00 83.50 98 SER A C 1
ATOM 777 O O . SER A 1 98 ? -12.971 -2.423 22.399 1.00 83.50 98 SER A O 1
ATOM 779 N N . GLN A 1 99 ? -12.353 -3.573 20.571 1.00 84.81 99 GLN A N 1
ATOM 780 C CA . GLN A 1 99 ? -13.463 -4.523 20.614 1.00 84.81 99 GLN A CA 1
ATOM 781 C C . GLN A 1 99 ? -13.397 -5.472 21.817 1.00 84.81 99 GLN A C 1
ATOM 783 O O . GLN A 1 99 ? -14.444 -5.796 22.372 1.00 84.81 99 GLN A O 1
ATOM 788 N N . SER A 1 100 ? -12.216 -5.995 22.147 1.00 80.81 100 SER A N 1
ATOM 789 C CA . SER A 1 100 ? -12.060 -7.091 23.110 1.00 80.81 100 SER A CA 1
ATOM 790 C C . SER A 1 100 ? -11.736 -6.628 24.525 1.00 80.81 100 SER A C 1
ATOM 792 O O . SER A 1 100 ? -11.900 -7.412 25.449 1.00 80.81 100 SER A O 1
ATOM 794 N N . VAL A 1 101 ? -11.248 -5.396 24.697 1.00 83.31 101 VAL A N 1
ATOM 795 C CA . VAL A 1 101 ? -10.821 -4.874 26.004 1.00 83.31 101 VAL A CA 1
ATOM 796 C C . VAL A 1 101 ? -11.610 -3.627 26.383 1.00 83.31 101 VAL A C 1
ATOM 798 O O . VAL A 1 101 ? -12.244 -3.608 27.429 1.00 83.31 101 VAL A O 1
ATOM 801 N N . VAL A 1 102 ? -11.611 -2.603 25.525 1.00 82.12 102 VAL A N 1
ATOM 802 C CA . VAL A 1 102 ? -12.145 -1.272 25.876 1.00 82.12 102 VAL A CA 1
ATOM 803 C C . VAL A 1 102 ? -13.675 -1.287 25.998 1.00 82.12 102 VAL A C 1
ATOM 805 O O . VAL A 1 102 ? -14.222 -0.845 27.002 1.00 82.12 102 VAL A O 1
ATOM 808 N N . HIS A 1 103 ? -14.377 -1.838 25.002 1.00 81.69 103 HIS A N 1
ATOM 809 C CA . HIS A 1 103 ? -15.843 -1.926 25.032 1.00 81.69 103 HIS A CA 1
ATOM 810 C C . HIS A 1 103 ? -16.389 -2.879 26.109 1.00 81.69 103 HIS A C 1
ATOM 812 O O . HIS A 1 103 ? -17.324 -2.482 26.799 1.00 81.69 103 HIS A O 1
ATOM 818 N N . PRO A 1 104 ? -15.845 -4.100 26.290 1.00 82.88 104 PRO A N 1
ATOM 819 C CA . PRO A 1 104 ? -16.287 -4.988 27.362 1.00 82.88 104 PRO A CA 1
ATOM 820 C C . PRO A 1 104 ? -16.080 -4.377 28.745 1.00 82.88 104 PRO A C 1
ATOM 822 O O . PRO A 1 104 ? -17.020 -4.356 29.520 1.00 82.88 104 PRO A O 1
ATOM 825 N N . ARG A 1 105 ? -14.919 -3.759 29.006 1.00 83.00 105 ARG A N 1
ATOM 826 C CA . ARG A 1 105 ? -14.636 -3.120 30.300 1.00 83.00 105 ARG A CA 1
ATOM 827 C C . ARG A 1 105 ? -15.635 -2.015 30.650 1.00 83.00 105 ARG A C 1
ATOM 829 O O . ARG A 1 105 ? -15.993 -1.882 31.813 1.00 83.00 105 ARG A O 1
ATOM 836 N N . LEU A 1 106 ? -16.062 -1.220 29.664 1.00 83.12 106 LEU A N 1
ATOM 837 C CA . LEU A 1 106 ? -17.119 -0.231 29.876 1.00 83.12 106 LEU A CA 1
ATOM 838 C C . LEU A 1 106 ? -18.459 -0.925 30.155 1.00 83.12 106 LEU A C 1
ATOM 840 O O . LEU A 1 106 ? -19.140 -0.564 31.105 1.00 83.12 106 LEU A O 1
ATOM 844 N N . ASN A 1 107 ? -18.829 -1.918 29.345 1.00 83.88 107 ASN A N 1
ATOM 845 C CA . ASN A 1 107 ? -20.109 -2.610 29.489 1.00 83.88 107 ASN A CA 1
ATOM 846 C C . ASN A 1 107 ? -20.220 -3.360 30.828 1.00 83.88 107 ASN A C 1
ATOM 848 O O . ASN A 1 107 ? -21.288 -3.347 31.419 1.00 83.88 107 ASN A O 1
ATOM 852 N N . ASP A 1 108 ? -19.123 -3.904 31.362 1.00 84.50 108 ASP A N 1
ATOM 853 C CA . ASP A 1 108 ? -19.085 -4.544 32.687 1.00 84.50 108 ASP A CA 1
ATOM 854 C C . ASP A 1 108 ? -19.437 -3.574 33.836 1.00 84.50 108 ASP A C 1
ATOM 856 O O . ASP A 1 108 ? -19.763 -4.006 34.940 1.00 84.50 108 ASP A O 1
ATOM 860 N N . GLN A 1 109 ? -19.353 -2.261 33.594 1.00 82.12 109 GLN A N 1
ATOM 861 C CA . GLN A 1 109 ? -19.624 -1.200 34.570 1.00 82.12 109 GLN A CA 1
ATOM 862 C C . GLN A 1 109 ? -20.970 -0.498 34.337 1.00 82.12 109 GLN A C 1
ATOM 864 O O . GLN A 1 109 ? -21.336 0.389 35.110 1.00 82.12 109 GLN A O 1
ATOM 869 N N . LEU A 1 110 ? -21.695 -0.867 33.278 1.00 80.94 110 LEU A N 1
ATOM 870 C CA . LEU A 1 110 ? -22.964 -0.260 32.887 1.00 80.94 110 LEU A CA 1
ATOM 871 C C . LEU A 1 110 ? -24.138 -1.203 33.134 1.00 80.94 110 LEU A C 1
ATOM 873 O O . LEU A 1 110 ? -23.983 -2.420 33.206 1.00 80.94 110 LEU A O 1
ATOM 877 N N . HIS A 1 111 ? -25.338 -0.630 33.247 1.00 76.00 111 HIS A N 1
ATOM 878 C CA . HIS A 1 111 ? -26.552 -1.439 33.230 1.00 76.00 111 HIS A CA 1
ATOM 879 C C . HIS A 1 111 ? -26.682 -2.129 31.855 1.00 76.00 111 HIS A C 1
ATOM 881 O O . HIS A 1 111 ? -26.316 -1.515 30.846 1.00 76.00 111 HIS A O 1
ATOM 887 N N . PRO A 1 112 ? -27.231 -3.356 31.764 1.00 76.94 112 PRO A N 1
ATOM 888 C CA . PRO A 1 112 ? -27.397 -4.068 30.492 1.00 76.94 112 PRO A CA 1
ATOM 889 C C . PRO A 1 112 ? -28.078 -3.258 29.379 1.00 76.94 112 PRO A C 1
ATOM 891 O O . PRO A 1 112 ? -27.736 -3.410 28.205 1.00 76.94 112 PRO A O 1
ATOM 894 N N . ASP A 1 113 ? -28.987 -2.355 29.748 1.00 77.12 113 ASP A N 1
ATOM 895 C CA . ASP A 1 113 ? -29.726 -1.490 28.818 1.00 77.12 113 ASP A CA 1
ATOM 896 C C . ASP A 1 113 ? -28.873 -0.344 28.241 1.00 77.12 113 ASP A C 1
ATOM 898 O O . ASP A 1 113 ? -29.211 0.239 27.211 1.00 77.12 113 ASP A O 1
ATOM 902 N N . GLU A 1 114 ? -27.742 -0.033 28.878 1.00 74.31 114 GLU A N 1
ATOM 903 C CA . GLU A 1 114 ? -26.805 1.028 28.489 1.00 74.31 114 GLU A CA 1
ATOM 904 C C . GLU A 1 114 ? -25.574 0.487 27.742 1.00 74.31 114 GLU A C 1
ATOM 906 O O . GLU A 1 114 ? -24.690 1.253 27.344 1.00 74.31 114 GLU A O 1
ATOM 911 N N . HIS A 1 115 ? -25.502 -0.829 27.511 1.00 79.88 115 HIS A N 1
ATOM 912 C CA . HIS A 1 115 ? -24.380 -1.462 26.826 1.00 79.88 115 HIS A CA 1
ATOM 913 C C . HIS A 1 115 ? -24.114 -0.842 25.448 1.00 79.88 115 HIS A C 1
ATOM 915 O O . HIS A 1 115 ? -24.950 -0.847 24.536 1.00 79.88 115 HIS A O 1
ATOM 921 N N . ARG A 1 116 ? -22.878 -0.379 25.235 1.00 72.25 116 ARG A N 1
ATOM 922 C CA . ARG A 1 116 ? -22.449 0.135 23.933 1.00 72.25 116 ARG A CA 1
ATOM 923 C C . ARG A 1 116 ? -22.070 -1.003 22.999 1.00 72.25 116 ARG A C 1
ATOM 925 O O . ARG A 1 116 ? -21.118 -1.753 23.235 1.00 72.25 116 ARG A O 1
ATOM 932 N N . GLN A 1 117 ? -22.748 -1.053 21.856 1.00 74.94 117 GLN A N 1
ATOM 933 C CA . GLN A 1 117 ? -22.376 -1.939 20.760 1.00 74.94 117 GLN A CA 1
ATOM 934 C C . GLN A 1 117 ? -21.096 -1.457 20.070 1.00 74.94 117 GLN A C 1
ATOM 936 O O . GLN A 1 117 ? -20.957 -0.295 19.679 1.00 74.94 117 GLN A O 1
ATOM 941 N N . PHE A 1 118 ? -20.163 -2.382 19.872 1.00 76.88 118 PHE A N 1
ATOM 942 C CA . PHE A 1 118 ? -18.948 -2.126 19.112 1.00 76.88 118 PHE A CA 1
ATOM 943 C C . PHE A 1 118 ? -19.252 -2.117 17.604 1.00 76.88 118 PHE A C 1
ATOM 945 O O . PHE A 1 118 ? -19.803 -3.079 17.069 1.00 76.88 118 PHE A O 1
ATOM 952 N N . ASN A 1 119 ? -18.830 -1.066 16.892 1.00 72.56 119 ASN A N 1
ATOM 953 C CA . ASN A 1 119 ? -18.986 -0.972 15.439 1.00 72.56 119 ASN A CA 1
ATOM 954 C C . ASN A 1 119 ? -17.634 -0.803 14.729 1.00 72.56 119 ASN A C 1
ATOM 956 O O . ASN A 1 119 ? -17.071 0.296 14.684 1.00 72.56 119 ASN A O 1
ATOM 960 N N . TRP A 1 120 ? -17.161 -1.882 14.096 1.00 71.12 120 TRP A N 1
ATOM 961 C CA . TRP A 1 120 ? -15.865 -1.956 13.407 1.00 71.12 120 TRP A CA 1
ATOM 962 C C . TRP A 1 120 ? -15.696 -0.883 12.321 1.00 71.12 120 TRP A C 1
ATOM 964 O O . TRP A 1 120 ? -14.639 -0.268 12.187 1.00 71.12 120 TRP A O 1
ATOM 974 N N . HIS A 1 121 ? -16.756 -0.601 11.558 1.00 69.06 121 HIS A N 1
ATOM 975 C CA . HIS A 1 121 ? -16.701 0.357 10.453 1.00 69.06 121 HIS A CA 1
ATOM 976 C C . HIS A 1 121 ? -16.538 1.800 10.932 1.00 69.06 121 HIS A C 1
ATOM 978 O O . HIS A 1 121 ? -16.041 2.637 10.178 1.00 69.06 121 HIS A O 1
ATOM 984 N N . SER A 1 122 ? -16.915 2.098 12.178 1.00 73.69 122 SER A N 1
ATOM 985 C CA . SER A 1 122 ? -16.813 3.451 12.726 1.00 73.69 122 SER A CA 1
ATOM 986 C C . SER A 1 122 ? -15.361 3.919 12.887 1.00 73.69 122 SER A C 1
ATOM 988 O O . SER A 1 122 ? -15.112 5.119 12.840 1.00 73.69 122 SER A O 1
ATOM 990 N N . TYR A 1 123 ? -14.394 3.001 13.012 1.00 73.56 123 TYR A N 1
ATOM 991 C CA . TYR A 1 123 ? -12.960 3.317 13.108 1.00 73.56 123 TYR A CA 1
ATOM 992 C C . TYR A 1 123 ? -12.337 3.731 11.772 1.00 73.56 123 TYR A C 1
ATOM 994 O O . TYR A 1 123 ? -11.246 4.295 11.745 1.00 73.56 123 TYR A O 1
ATOM 1002 N N . PHE A 1 124 ? -13.026 3.474 10.658 1.00 69.81 124 PHE A N 1
ATOM 1003 C CA . PHE A 1 124 ? -12.565 3.859 9.324 1.00 69.81 124 PHE A CA 1
ATOM 1004 C C . PHE A 1 124 ? -13.220 5.143 8.803 1.00 69.81 124 PHE A C 1
ATOM 1006 O O . PHE A 1 124 ? -12.753 5.692 7.802 1.00 69.81 124 PHE A O 1
ATOM 1013 N N . ARG A 1 125 ? -14.258 5.658 9.474 1.00 67.44 125 ARG A N 1
ATOM 1014 C CA . ARG A 1 125 ? -14.985 6.867 9.056 1.00 67.44 125 ARG A CA 1
ATOM 1015 C C . ARG A 1 125 ? -14.384 8.120 9.678 1.00 67.44 125 ARG A C 1
ATOM 1017 O O . ARG A 1 125 ? -13.936 8.105 10.819 1.00 67.44 125 ARG A O 1
ATOM 1024 N N . LYS A 1 126 ? -14.375 9.209 8.905 1.00 55.75 126 LYS A N 1
ATOM 1025 C CA . LYS A 1 126 ? -13.915 10.524 9.375 1.00 55.75 126 LYS A CA 1
ATOM 1026 C C . LYS A 1 126 ? -15.040 11.323 10.060 1.00 55.75 126 LYS A C 1
ATOM 1028 O O . LYS A 1 126 ? -14.705 12.131 10.907 1.00 55.75 126 LYS A O 1
ATOM 1033 N N . ASN A 1 127 ? -16.324 11.046 9.764 1.00 51.06 127 ASN A N 1
ATOM 1034 C CA . ASN A 1 127 ? -17.493 11.757 10.316 1.00 51.06 127 ASN A CA 1
ATOM 1035 C C . ASN A 1 127 ? -18.664 10.819 10.683 1.00 51.06 127 ASN A C 1
ATOM 1037 O O . ASN A 1 127 ? -18.897 9.802 10.030 1.00 51.06 127 ASN A O 1
ATOM 1041 N N . HIS A 1 128 ? -19.407 11.199 11.727 1.00 49.22 128 HIS A N 1
ATOM 1042 C CA . HIS A 1 128 ? -20.466 10.431 12.402 1.00 49.22 128 HIS A CA 1
ATOM 1043 C C . HIS A 1 128 ? -21.885 10.586 11.804 1.00 49.22 128 HIS A C 1
ATOM 1045 O O . HIS A 1 128 ? -22.867 10.306 12.494 1.00 49.22 128 HIS A O 1
ATOM 1051 N N . ASN A 1 129 ? -22.047 10.989 10.538 1.00 47.03 129 ASN A N 1
ATOM 1052 C CA . ASN A 1 129 ? -23.395 11.163 9.980 1.00 47.03 129 ASN A CA 1
ATOM 1053 C C . ASN A 1 129 ? -24.109 9.815 9.763 1.00 47.03 129 ASN A C 1
ATOM 1055 O O . ASN A 1 129 ? -23.590 8.896 9.125 1.00 47.03 129 ASN A O 1
ATOM 1059 N N . ARG A 1 130 ? -25.317 9.705 10.337 1.00 49.25 130 ARG A N 1
ATOM 1060 C CA . ARG A 1 130 ? -26.134 8.480 10.433 1.00 49.25 130 ARG A CA 1
ATOM 1061 C C . ARG A 1 130 ? -26.575 7.906 9.078 1.00 49.25 130 ARG A C 1
ATOM 1063 O O . ARG A 1 130 ? -26.801 6.699 9.007 1.00 49.25 130 ARG A O 1
ATOM 1070 N N . GLU A 1 131 ? -26.648 8.715 8.024 1.00 45.62 131 GLU A N 1
ATOM 1071 C CA . GLU A 1 131 ? -27.191 8.312 6.714 1.00 45.62 131 GLU A CA 1
ATOM 1072 C C . GLU A 1 131 ? -26.216 7.501 5.841 1.00 45.62 131 GLU A C 1
ATOM 1074 O O . GLU A 1 131 ? -26.641 6.684 5.030 1.00 45.62 131 GLU A O 1
ATOM 1079 N N . ALA A 1 132 ? -24.902 7.581 6.072 1.00 47.97 132 ALA A N 1
ATOM 1080 C CA . ALA A 1 132 ? -23.897 6.883 5.259 1.00 47.97 132 ALA A CA 1
ATOM 1081 C C . ALA A 1 132 ? -23.688 5.396 5.646 1.00 47.97 132 ALA A C 1
ATOM 1083 O O . ALA A 1 132 ? -22.615 4.827 5.449 1.00 47.97 132 ALA A O 1
ATOM 1084 N N . ARG A 1 133 ? -24.643 4.723 6.305 1.00 51.84 133 ARG A N 1
ATOM 1085 C CA . ARG A 1 133 ? -24.361 3.454 7.019 1.00 51.84 133 ARG A CA 1
ATOM 1086 C C . ARG A 1 133 ? -24.031 2.244 6.136 1.00 51.84 133 ARG A C 1
ATOM 1088 O O . ARG A 1 133 ? -23.108 1.521 6.508 1.00 51.84 133 ARG A O 1
ATOM 1095 N N . ARG A 1 134 ? -24.723 2.013 5.012 1.00 49.72 134 ARG A N 1
ATOM 1096 C CA . ARG A 1 134 ? -24.537 0.800 4.174 1.00 49.72 134 ARG A CA 1
ATOM 1097 C C . ARG A 1 134 ? -23.558 0.968 3.008 1.00 49.72 134 ARG A C 1
ATOM 1099 O O . ARG A 1 134 ? -22.818 0.033 2.726 1.00 49.72 134 ARG A O 1
ATOM 1106 N N . ILE A 1 135 ? -23.513 2.143 2.384 1.00 51.62 135 ILE A N 1
ATOM 1107 C CA . ILE A 1 135 ? -22.643 2.412 1.224 1.00 51.62 135 ILE A CA 1
ATOM 1108 C C . ILE A 1 135 ? -21.162 2.513 1.654 1.00 51.62 135 ILE A C 1
ATOM 1110 O O . ILE A 1 135 ? -20.269 2.078 0.931 1.00 51.62 135 ILE A O 1
ATOM 1114 N N . ASP A 1 136 ? -20.894 2.950 2.891 1.00 61.59 136 ASP A N 1
ATOM 1115 C CA . ASP A 1 136 ? -19.528 3.137 3.407 1.00 61.59 136 ASP A CA 1
ATOM 1116 C C . ASP A 1 136 ? -18.726 1.845 3.602 1.00 61.59 136 ASP A C 1
ATOM 1118 O O . ASP A 1 136 ? -17.511 1.852 3.435 1.00 61.59 136 ASP A O 1
ATOM 1122 N N . ALA A 1 137 ? -19.350 0.736 4.016 1.00 62.25 137 ALA A N 1
ATOM 1123 C CA . ALA A 1 137 ? -18.594 -0.485 4.318 1.00 62.25 137 ALA A CA 1
ATOM 1124 C C . ALA A 1 137 ? -17.980 -1.083 3.047 1.00 62.25 137 ALA A C 1
ATOM 1126 O O . ALA A 1 137 ? -16.801 -1.441 3.039 1.00 62.25 137 ALA A O 1
ATOM 1127 N N . VAL A 1 138 ? -18.775 -1.125 1.974 1.00 67.25 138 VAL A N 1
ATOM 1128 C CA . VAL A 1 138 ? -18.323 -1.539 0.645 1.00 67.25 138 VAL A CA 1
ATOM 1129 C C . VAL A 1 138 ? -17.251 -0.575 0.157 1.00 67.25 138 VAL A C 1
ATOM 1131 O O . VAL A 1 138 ? -16.168 -1.021 -0.183 1.00 67.25 138 VAL A O 1
ATOM 1134 N N . LEU A 1 139 ? -17.483 0.736 0.242 1.00 71.62 139 LEU A N 1
ATOM 1135 C CA . LEU A 1 139 ? -16.529 1.751 -0.205 1.00 71.62 139 LEU A CA 1
ATOM 1136 C C . LEU A 1 139 ? -15.179 1.684 0.536 1.00 71.62 139 LEU A C 1
ATOM 1138 O O . LEU A 1 139 ? -14.127 1.771 -0.094 1.00 71.62 139 LEU A O 1
ATOM 1142 N N . VAL A 1 140 ? -15.177 1.452 1.853 1.00 69.75 140 VAL A N 1
ATOM 1143 C CA . VAL A 1 140 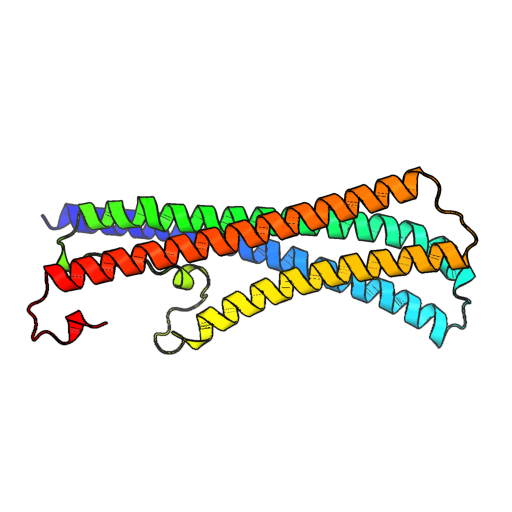? -13.944 1.273 2.644 1.00 69.75 140 VAL A CA 1
ATOM 1144 C C . VAL A 1 140 ? -13.195 0.001 2.243 1.00 69.75 140 VAL A C 1
ATOM 1146 O O . VAL A 1 140 ? -11.963 0.022 2.167 1.00 69.75 14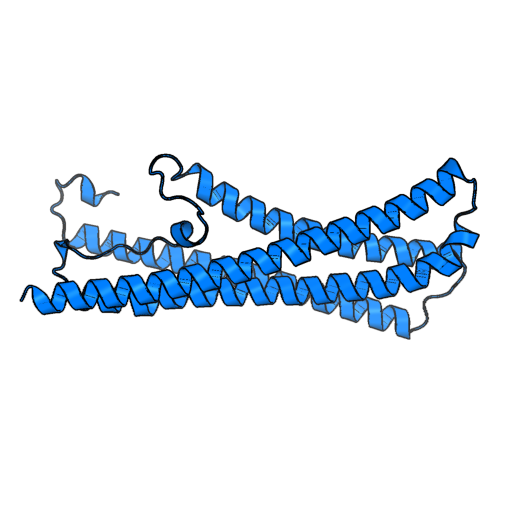0 VAL A O 1
ATOM 1149 N N . ILE A 1 141 ? -13.909 -1.104 2.004 1.00 71.94 141 ILE A N 1
ATOM 1150 C CA . ILE A 1 141 ? -13.303 -2.360 1.542 1.00 71.94 141 ILE A CA 1
ATOM 1151 C C . ILE A 1 141 ? -12.742 -2.169 0.134 1.00 71.94 141 ILE A C 1
ATOM 1153 O O . ILE A 1 141 ? -11.565 -2.450 -0.074 1.00 71.94 141 ILE A O 1
ATOM 1157 N N . THR A 1 142 ? -13.532 -1.615 -0.787 1.00 76.19 142 THR A N 1
ATOM 1158 C CA . THR A 1 142 ? -13.122 -1.323 -2.161 1.00 76.19 142 THR A CA 1
ATOM 1159 C C . THR A 1 142 ? -11.870 -0.462 -2.169 1.00 76.19 142 THR A C 1
ATOM 1161 O O . THR A 1 142 ? -10.880 -0.876 -2.747 1.00 76.19 142 THR A O 1
ATOM 1164 N N . MET A 1 143 ? -11.820 0.654 -1.432 1.00 79.88 143 MET A N 1
ATOM 1165 C CA . MET A 1 143 ? -10.612 1.489 -1.368 1.00 79.88 143 MET A CA 1
ATOM 1166 C C . MET A 1 143 ? -9.375 0.740 -0.856 1.00 79.88 143 MET A C 1
ATOM 1168 O O . MET A 1 143 ? -8.266 1.005 -1.317 1.00 79.88 143 MET A O 1
ATOM 1172 N N . LYS A 1 144 ? -9.526 -0.163 0.120 1.00 81.69 144 LYS A N 1
ATOM 1173 C CA . LYS A 1 144 ? -8.404 -0.962 0.640 1.00 81.69 144 LYS A CA 1
ATOM 1174 C C . LYS A 1 144 ? -7.924 -1.981 -0.391 1.00 81.69 144 LYS A C 1
ATOM 1176 O O . LYS A 1 144 ? -6.719 -2.088 -0.599 1.00 81.69 144 LYS A O 1
ATOM 1181 N N . VAL A 1 145 ? -8.856 -2.678 -1.038 1.00 81.56 145 VAL A N 1
ATOM 1182 C CA . VAL A 1 145 ? -8.564 -3.651 -2.096 1.00 81.56 145 VAL A CA 1
ATOM 1183 C C . VAL A 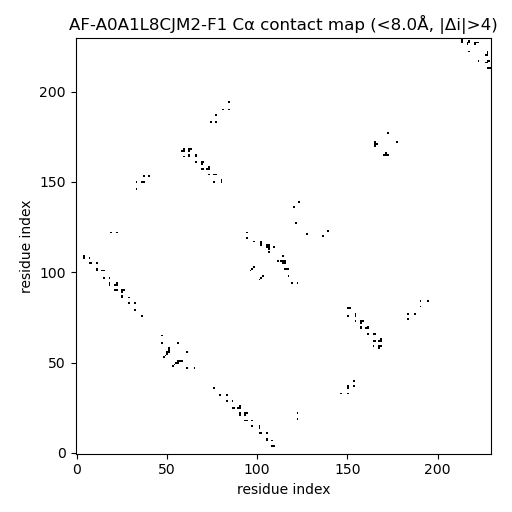1 145 ? -7.932 -2.951 -3.295 1.00 81.56 145 VAL A C 1
ATOM 1185 O O . VAL A 1 145 ? -6.884 -3.387 -3.747 1.00 81.56 145 VAL A O 1
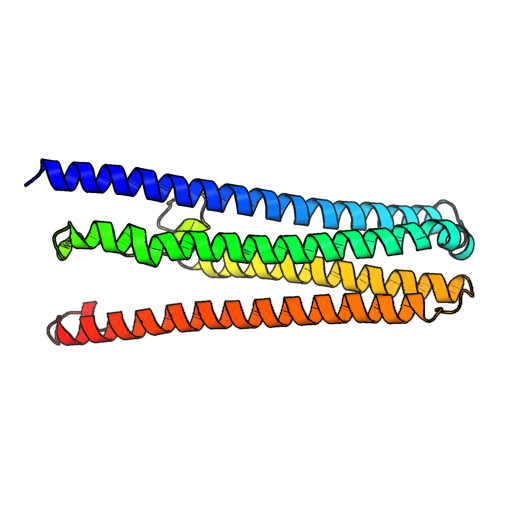ATOM 1188 N N . THR A 1 146 ? -8.478 -1.821 -3.749 1.00 86.56 146 THR A N 1
ATOM 1189 C CA . THR A 1 146 ? -7.915 -1.027 -4.849 1.00 86.56 146 THR A CA 1
ATOM 1190 C C . THR A 1 146 ? -6.477 -0.618 -4.560 1.00 86.56 146 THR A C 1
ATOM 1192 O O . THR A 1 146 ? -5.628 -0.777 -5.427 1.00 86.56 146 THR A O 1
ATOM 1195 N N . LYS A 1 147 ? -6.165 -0.148 -3.344 1.00 88.88 147 LYS A N 1
ATOM 1196 C CA . LYS A 1 147 ? -4.783 0.200 -2.974 1.00 88.88 147 LYS A CA 1
ATOM 1197 C C . LYS A 1 147 ? -3.855 -1.001 -3.064 1.00 88.88 147 LYS A C 1
ATOM 1199 O O . LYS A 1 147 ? -2.824 -0.909 -3.720 1.00 88.88 147 LYS A O 1
ATOM 1204 N N . LEU A 1 148 ? -4.258 -2.119 -2.464 1.00 86.19 148 LEU A N 1
ATOM 1205 C CA . LEU A 1 148 ? -3.481 -3.354 -2.475 1.00 86.19 148 LEU A CA 1
ATOM 1206 C C . LEU A 1 148 ? -3.234 -3.850 -3.909 1.00 86.19 148 LEU A C 1
ATOM 1208 O O . LEU A 1 148 ? -2.090 -4.057 -4.294 1.00 86.19 148 LEU A O 1
ATOM 1212 N N . VAL A 1 149 ? -4.296 -3.946 -4.711 1.00 86.56 149 VAL A N 1
ATOM 1213 C CA . VAL A 1 149 ? -4.240 -4.384 -6.112 1.00 86.56 149 VAL A CA 1
ATOM 1214 C C . VAL A 1 149 ? -3.412 -3.424 -6.960 1.00 86.56 149 VAL A C 1
ATOM 1216 O O . VAL A 1 149 ? -2.607 -3.878 -7.757 1.00 86.56 149 VAL A O 1
ATOM 1219 N N . SER A 1 150 ? -3.551 -2.108 -6.779 1.00 91.75 150 SER A N 1
ATOM 1220 C CA . SER A 1 150 ? -2.773 -1.128 -7.550 1.00 91.75 150 SER A CA 1
ATOM 1221 C C . SER A 1 150 ? -1.276 -1.175 -7.235 1.00 91.75 150 SER A C 1
ATOM 1223 O O . SER A 1 150 ? -0.472 -1.068 -8.152 1.00 91.75 150 SER A O 1
ATOM 1225 N N . MET A 1 151 ? -0.886 -1.383 -5.970 1.00 88.56 151 MET A N 1
ATOM 1226 C CA . MET A 1 151 ? 0.527 -1.569 -5.617 1.00 88.56 151 MET A CA 1
ATOM 1227 C C . MET A 1 151 ? 1.061 -2.891 -6.158 1.00 88.56 151 MET A C 1
ATOM 1229 O O . MET A 1 151 ? 2.161 -2.922 -6.692 1.00 88.56 151 MET A O 1
ATOM 1233 N N . PHE A 1 152 ? 0.273 -3.962 -6.060 1.00 86.56 152 PHE A N 1
ATOM 1234 C CA . PHE A 1 152 ? 0.640 -5.257 -6.622 1.00 86.56 152 PHE A CA 1
ATOM 1235 C C . PHE A 1 152 ? 0.826 -5.180 -8.143 1.00 86.56 152 PHE A C 1
ATOM 1237 O O . PHE A 1 152 ? 1.839 -5.630 -8.664 1.00 86.56 152 PHE A O 1
ATOM 1244 N N . ALA A 1 153 ? -0.108 -4.535 -8.846 1.00 87.31 153 ALA A N 1
ATOM 1245 C CA . ALA A 1 153 ? -0.009 -4.296 -10.280 1.00 87.31 153 ALA A CA 1
ATOM 1246 C C . ALA A 1 153 ? 1.222 -3.452 -10.626 1.00 87.31 153 ALA A C 1
ATOM 1248 O O . ALA A 1 153 ? 1.916 -3.777 -11.578 1.00 87.31 153 ALA A O 1
ATOM 1249 N N . LEU A 1 154 ? 1.531 -2.411 -9.844 1.00 88.25 154 LEU A N 1
ATOM 1250 C CA . LEU A 1 154 ? 2.730 -1.596 -10.050 1.00 88.25 154 LEU A CA 1
ATOM 1251 C C . LEU A 1 154 ? 4.018 -2.423 -9.925 1.00 88.25 154 LEU A C 1
ATOM 1253 O O . LEU A 1 154 ? 4.923 -2.245 -10.735 1.00 88.25 154 LEU A O 1
ATOM 1257 N N . ILE A 1 155 ? 4.090 -3.330 -8.948 1.00 87.00 155 ILE A N 1
ATOM 1258 C CA . ILE A 1 155 ? 5.234 -4.237 -8.786 1.00 87.00 155 ILE A CA 1
ATOM 1259 C C . ILE A 1 155 ? 5.324 -5.187 -9.978 1.00 87.00 155 ILE A C 1
ATOM 1261 O O . ILE A 1 155 ? 6.385 -5.276 -10.582 1.00 87.00 155 ILE A O 1
ATOM 1265 N N . GLY A 1 156 ? 4.209 -5.809 -10.373 1.00 83.50 156 GLY A N 1
ATOM 1266 C CA . GLY A 1 156 ? 4.160 -6.677 -11.550 1.00 83.50 156 GLY A CA 1
ATOM 1267 C C . GLY A 1 156 ? 4.576 -5.949 -12.831 1.00 83.50 156 GLY A C 1
ATOM 1268 O O . GLY A 1 156 ? 5.386 -6.460 -13.592 1.00 83.50 156 GLY A O 1
ATOM 1269 N N . PHE A 1 157 ? 4.103 -4.719 -13.054 1.00 86.00 157 PHE A N 1
ATOM 1270 C CA . PHE A 1 157 ? 4.539 -3.900 -14.188 1.00 86.00 157 PHE A CA 1
ATOM 1271 C C . PHE A 1 157 ? 6.027 -3.565 -14.123 1.00 86.00 157 PHE A C 1
ATOM 1273 O O . PHE A 1 157 ? 6.703 -3.664 -15.142 1.00 86.00 157 PHE A O 1
ATOM 1280 N N . GLY A 1 158 ? 6.549 -3.214 -12.943 1.00 84.56 158 GLY A N 1
ATOM 1281 C CA . GLY A 1 158 ? 7.985 -3.037 -12.731 1.00 84.56 158 GLY A CA 1
ATOM 1282 C C . GLY A 1 158 ? 8.764 -4.299 -13.093 1.00 84.56 158 GLY A C 1
ATOM 1283 O O . GLY A 1 158 ? 9.745 -4.209 -13.828 1.00 84.56 158 GLY A O 1
ATOM 1284 N N . GLN A 1 159 ? 8.253 -5.465 -12.674 1.00 82.75 159 GLN A N 1
ATOM 1285 C CA . GLN A 1 159 ? 8.826 -6.784 -12.935 1.00 82.75 159 GLN A CA 1
ATOM 1286 C C . GLN A 1 159 ? 8.766 -7.218 -14.412 1.00 82.75 159 GLN A C 1
ATOM 1288 O O . GLN A 1 159 ? 9.682 -7.862 -14.909 1.00 82.75 159 GLN A O 1
ATOM 1293 N N . PHE A 1 160 ? 7.727 -6.856 -15.152 1.00 83.12 160 PHE A N 1
ATOM 1294 C CA . PHE A 1 160 ? 7.703 -7.112 -16.593 1.00 83.12 160 PHE A CA 1
ATOM 1295 C C . PHE A 1 160 ? 8.599 -6.134 -17.353 1.00 83.12 160 PHE A C 1
ATOM 1297 O O . PHE A 1 160 ? 9.290 -6.525 -18.290 1.00 83.12 160 PHE A O 1
ATOM 1304 N N . ALA A 1 161 ? 8.622 -4.867 -16.937 1.00 83.56 161 ALA A N 1
ATOM 1305 C CA . ALA A 1 161 ? 9.377 -3.832 -17.626 1.00 83.56 161 ALA A CA 1
ATOM 1306 C C . ALA A 1 161 ? 10.896 -4.050 -17.531 1.00 83.56 161 ALA A C 1
ATOM 1308 O O . ALA A 1 161 ? 11.574 -3.909 -18.541 1.00 83.56 161 ALA A O 1
ATOM 1309 N N . TRP A 1 162 ? 11.450 -4.441 -16.376 1.00 81.06 162 TRP A N 1
ATOM 1310 C CA . TRP A 1 162 ? 12.896 -4.723 -16.302 1.00 81.06 162 TRP A CA 1
ATOM 1311 C C . TRP A 1 162 ? 13.279 -6.002 -17.049 1.00 81.06 162 TRP A C 1
ATOM 1313 O O . TRP A 1 162 ? 14.307 -5.998 -17.710 1.00 81.06 162 TRP A O 1
ATOM 1323 N N . MET A 1 163 ? 12.444 -7.052 -17.031 1.00 80.06 163 MET A N 1
ATOM 1324 C CA . MET A 1 163 ? 12.667 -8.243 -17.860 1.00 80.06 163 MET A CA 1
ATOM 1325 C C . MET A 1 163 ? 12.747 -7.877 -19.344 1.00 80.06 163 MET A C 1
ATOM 1327 O O . MET A 1 163 ? 13.663 -8.306 -20.035 1.00 80.06 163 MET A O 1
ATOM 1331 N N . TYR A 1 164 ? 11.826 -7.033 -19.812 1.00 81.62 164 TYR A N 1
ATOM 1332 C CA . TYR A 1 164 ? 11.827 -6.540 -21.186 1.00 81.62 164 TYR A CA 1
ATOM 1333 C C . TYR A 1 164 ? 13.063 -5.680 -21.509 1.00 81.62 164 TYR A C 1
ATOM 1335 O O . TYR A 1 164 ? 13.648 -5.814 -22.578 1.00 81.62 164 TYR A O 1
ATOM 1343 N N . LEU A 1 165 ? 13.503 -4.819 -20.584 1.00 80.44 165 LEU A N 1
ATOM 1344 C CA . LEU A 1 165 ? 14.719 -4.015 -20.771 1.00 80.44 165 LEU A CA 1
ATOM 1345 C C . LEU A 1 165 ? 16.011 -4.856 -20.742 1.00 80.44 165 LEU A C 1
ATOM 1347 O O . LEU A 1 165 ? 16.972 -4.493 -21.418 1.00 80.44 165 LEU A O 1
ATOM 1351 N N . MET A 1 166 ? 16.058 -5.964 -19.994 1.00 78.25 166 MET A N 1
ATOM 1352 C CA . MET A 1 166 ? 17.198 -6.894 -20.035 1.00 78.25 166 MET A CA 1
ATOM 1353 C C . MET A 1 166 ? 17.283 -7.610 -21.383 1.00 78.25 166 MET A C 1
ATOM 1355 O O . MET A 1 166 ? 18.362 -7.666 -21.968 1.00 78.25 166 MET A O 1
ATOM 1359 N N . ASP A 1 167 ? 16.141 -8.064 -21.907 1.00 79.88 167 ASP A N 1
ATOM 1360 C CA . ASP A 1 167 ? 16.054 -8.699 -23.228 1.00 79.88 167 ASP A CA 1
ATOM 1361 C C . ASP A 1 167 ? 16.538 -7.748 -24.336 1.00 79.88 167 ASP A C 1
ATOM 1363 O O . ASP A 1 167 ? 17.385 -8.106 -25.151 1.00 79.88 167 ASP A O 1
ATOM 1367 N N . LEU A 1 168 ? 16.106 -6.481 -24.292 1.00 77.19 168 LEU A N 1
ATOM 1368 C CA . LEU A 1 168 ? 16.550 -5.450 -25.238 1.00 77.19 168 LEU A CA 1
ATOM 1369 C C . LEU A 1 168 ? 18.040 -5.103 -25.137 1.00 77.19 168 LEU A C 1
ATOM 1371 O O . LEU A 1 168 ? 18.653 -4.760 -26.142 1.00 77.19 168 LEU A O 1
ATOM 1375 N N . THR A 1 169 ? 18.635 -5.150 -23.945 1.00 76.81 169 THR A N 1
ATOM 1376 C CA . THR A 1 169 ? 20.066 -4.832 -23.772 1.00 76.81 169 THR A CA 1
ATOM 1377 C C . THR A 1 169 ? 20.981 -6.028 -24.037 1.00 76.81 169 THR A C 1
ATOM 1379 O O . THR A 1 169 ? 22.202 -5.880 -23.971 1.00 76.81 169 THR A O 1
ATOM 1382 N N . GLY A 1 170 ? 20.419 -7.209 -24.329 1.00 68.06 170 GLY A N 1
ATOM 1383 C CA . GLY A 1 170 ? 21.176 -8.452 -24.483 1.00 68.06 170 GLY A CA 1
ATOM 1384 C C . GLY A 1 170 ? 21.860 -8.905 -23.189 1.00 68.06 170 GLY A C 1
ATOM 1385 O O . GLY A 1 170 ? 22.786 -9.715 -23.236 1.00 68.06 170 GLY A O 1
ATOM 1386 N N . GLN A 1 171 ? 21.445 -8.370 -22.035 1.00 67.44 171 GLN A N 1
ATOM 1387 C CA . GLN A 1 171 ? 21.924 -8.826 -20.737 1.00 67.44 171 GLN A CA 1
ATOM 1388 C C . GLN A 1 171 ? 21.185 -10.111 -20.365 1.00 67.44 171 GLN A C 1
ATOM 1390 O O . GLN A 1 171 ? 19.988 -10.095 -20.081 1.00 67.44 171 GLN A O 1
ATOM 1395 N N . GLU A 1 172 ? 21.898 -11.237 -20.358 1.00 61.38 172 GLU A N 1
ATOM 1396 C CA . GLU A 1 172 ? 21.347 -12.492 -19.854 1.00 61.38 172 GLU A CA 1
ATOM 1397 C C . GLU A 1 172 ? 21.066 -12.384 -18.347 1.00 61.38 172 GLU A C 1
ATOM 1399 O O . GLU A 1 172 ? 21.865 -11.842 -17.574 1.00 61.38 172 GLU A O 1
ATOM 1404 N N . LEU A 1 173 ? 19.922 -12.924 -17.909 1.00 57.97 173 LEU A N 1
ATOM 1405 C CA . LEU A 1 173 ? 19.626 -13.067 -16.487 1.00 57.97 173 LEU A CA 1
ATOM 1406 C C . LEU A 1 173 ? 20.673 -13.991 -15.847 1.00 57.97 173 LEU A C 1
ATOM 1408 O O . LEU A 1 173 ? 20.575 -15.212 -15.936 1.00 57.97 173 LEU A O 1
ATOM 1412 N N . MET A 1 174 ? 21.650 -13.406 -15.158 1.00 59.19 174 MET A N 1
ATOM 1413 C CA . MET A 1 174 ? 22.534 -14.165 -14.265 1.00 59.19 174 MET A CA 1
ATOM 1414 C C . MET A 1 174 ? 21.711 -14.831 -13.146 1.00 59.19 174 MET A C 1
ATOM 1416 O O . MET A 1 174 ? 20.671 -14.299 -12.750 1.00 59.19 174 MET A O 1
ATOM 1420 N N . ASP A 1 175 ? 22.194 -15.936 -12.571 1.00 57.34 175 ASP A N 1
ATOM 1421 C CA . ASP A 1 175 ? 21.526 -16.669 -11.474 1.00 57.34 175 ASP A CA 1
ATOM 1422 C C . ASP A 1 175 ? 21.102 -15.771 -10.288 1.00 57.34 175 ASP A C 1
ATOM 1424 O O . ASP A 1 175 ? 20.076 -15.998 -9.635 1.00 57.34 175 ASP A O 1
ATOM 1428 N N . GLU A 1 176 ? 21.849 -14.696 -10.028 1.00 60.06 176 GLU A N 1
ATOM 1429 C CA . GLU A 1 176 ? 21.518 -13.681 -9.019 1.00 60.06 176 GLU A CA 1
ATOM 1430 C C . GLU A 1 176 ? 20.209 -12.936 -9.332 1.00 60.06 176 GLU A C 1
ATOM 1432 O O . GLU A 1 176 ? 19.421 -12.663 -8.431 1.00 60.06 176 GLU A O 1
ATOM 1437 N N . HIS A 1 177 ? 19.912 -12.672 -10.607 1.00 63.31 177 HIS A N 1
ATOM 1438 C CA . HIS A 1 177 ? 18.676 -12.018 -11.037 1.00 63.31 177 HIS A CA 1
ATOM 1439 C C . HIS A 1 177 ? 17.465 -12.957 -10.931 1.00 63.31 177 HIS A C 1
ATOM 1441 O O . HIS A 1 177 ? 16.390 -12.518 -10.522 1.00 63.31 177 HIS A O 1
ATOM 1447 N N . TYR A 1 178 ? 17.631 -14.252 -11.228 1.00 57.28 178 TYR A N 1
ATOM 1448 C CA . TYR A 1 178 ? 16.569 -15.258 -11.079 1.00 57.28 178 TYR A CA 1
ATOM 1449 C C . TYR A 1 178 ? 16.239 -15.564 -9.618 1.00 57.28 178 TYR A C 1
ATOM 1451 O O . TYR A 1 178 ? 15.067 -15.613 -9.242 1.00 57.28 178 TYR A O 1
ATOM 1459 N N . SER A 1 179 ? 17.258 -15.740 -8.776 1.00 56.09 179 SER A N 1
ATOM 1460 C CA . SER A 1 179 ? 17.064 -15.915 -7.331 1.00 56.09 179 SER A CA 1
ATOM 1461 C C . SER A 1 179 ? 16.420 -14.678 -6.698 1.00 56.09 179 SER A C 1
ATOM 1463 O O . SER A 1 179 ? 15.549 -14.801 -5.835 1.00 56.09 179 SER A O 1
ATOM 1465 N N . PHE A 1 180 ? 16.768 -13.489 -7.192 1.00 61.06 180 PHE A N 1
ATOM 1466 C CA . PHE A 1 180 ? 16.150 -12.231 -6.805 1.00 61.06 180 PHE A CA 1
ATOM 1467 C C . PHE A 1 180 ? 14.668 -12.138 -7.226 1.00 61.06 180 PHE A C 1
ATOM 1469 O O . PHE A 1 180 ? 13.815 -11.813 -6.397 1.00 61.06 180 PHE A O 1
ATOM 1476 N N . LEU A 1 181 ? 14.333 -12.493 -8.471 1.00 63.81 181 LEU A N 1
ATOM 1477 C CA . LEU A 1 181 ? 12.954 -12.527 -8.979 1.00 63.81 181 LEU A CA 1
ATOM 1478 C C . LEU A 1 181 ? 12.105 -13.545 -8.198 1.00 63.81 181 LEU A C 1
ATOM 1480 O O . LEU A 1 181 ? 11.009 -13.219 -7.743 1.00 63.81 181 LEU A O 1
ATOM 1484 N N . GLY A 1 182 ? 12.670 -14.721 -7.909 1.00 59.31 182 GLY A N 1
ATOM 1485 C CA . GLY A 1 182 ? 12.052 -15.739 -7.059 1.00 59.31 182 GLY A CA 1
ATOM 1486 C C . GLY A 1 182 ? 11.827 -15.284 -5.613 1.00 59.31 182 GLY A C 1
ATOM 1487 O O . GLY A 1 182 ? 10.799 -15.613 -5.022 1.00 59.31 182 GLY A O 1
ATOM 1488 N N . LEU A 1 183 ? 12.734 -14.489 -5.034 1.00 64.38 183 LEU A N 1
ATOM 1489 C CA . LEU A 1 183 ? 12.569 -13.932 -3.688 1.00 64.38 183 LEU A CA 1
ATOM 1490 C C . LEU A 1 183 ? 11.466 -12.867 -3.645 1.00 64.38 183 LEU A C 1
ATOM 1492 O O . LEU A 1 183 ? 10.661 -12.855 -2.707 1.00 64.38 183 LEU A O 1
ATOM 1496 N N . VAL A 1 184 ? 11.397 -11.998 -4.656 1.00 65.12 184 VAL A N 1
ATOM 1497 C CA . VAL A 1 184 ? 10.320 -11.007 -4.793 1.00 65.12 184 VAL A CA 1
ATOM 1498 C C . VAL A 1 184 ? 8.975 -11.715 -4.952 1.00 65.12 184 VAL A C 1
ATOM 1500 O O . VAL A 1 184 ? 8.051 -11.428 -4.190 1.00 65.12 184 VAL A O 1
ATOM 1503 N N . ASP A 1 185 ? 8.883 -12.703 -5.841 1.00 65.25 185 ASP A N 1
ATOM 1504 C CA . ASP A 1 185 ? 7.655 -13.460 -6.094 1.00 65.25 185 ASP A CA 1
ATOM 1505 C C . ASP A 1 185 ? 7.201 -14.265 -4.874 1.00 65.25 185 ASP A C 1
ATOM 1507 O O . ASP A 1 185 ? 6.024 -14.227 -4.504 1.00 65.25 185 ASP A O 1
ATOM 1511 N N . LEU A 1 186 ? 8.126 -14.928 -4.172 1.00 66.44 186 LEU A N 1
ATOM 1512 C CA . LEU A 1 186 ? 7.823 -15.644 -2.933 1.00 66.44 186 LEU A CA 1
ATOM 1513 C C . LEU A 1 186 ? 7.310 -14.688 -1.848 1.00 66.44 186 LEU A C 1
ATOM 1515 O O . LEU A 1 186 ? 6.358 -15.009 -1.130 1.00 66.44 186 LEU A O 1
ATOM 1519 N N . THR A 1 187 ? 7.914 -13.504 -1.730 1.00 66.06 187 THR A N 1
ATOM 1520 C CA . THR A 1 187 ? 7.524 -12.491 -0.739 1.00 66.06 187 THR A CA 1
ATOM 1521 C C . THR A 1 187 ? 6.153 -11.902 -1.065 1.00 66.06 187 THR A C 1
ATOM 1523 O O . THR A 1 187 ? 5.313 -11.755 -0.171 1.00 66.06 187 THR A O 1
ATOM 1526 N N . LEU A 1 188 ? 5.891 -11.617 -2.342 1.00 66.56 188 LEU A N 1
ATOM 1527 C CA . LEU A 1 188 ? 4.601 -11.150 -2.843 1.00 66.56 188 LEU A CA 1
ATOM 1528 C C . LEU A 1 188 ? 3.503 -12.185 -2.612 1.00 66.56 188 LEU A C 1
ATOM 1530 O O . LEU A 1 188 ? 2.456 -11.849 -2.050 1.00 66.56 188 LEU A O 1
ATOM 1534 N N . PHE A 1 189 ? 3.755 -13.440 -2.984 1.00 68.38 189 PHE A N 1
ATOM 1535 C CA . PHE A 1 189 ? 2.816 -14.540 -2.801 1.00 68.38 189 PHE A CA 1
ATOM 1536 C C . PHE A 1 189 ? 2.520 -14.775 -1.317 1.00 68.38 189 PHE A C 1
ATOM 1538 O O . PHE A 1 189 ? 1.357 -14.831 -0.915 1.00 68.38 189 PHE A O 1
ATOM 1545 N N . SER A 1 190 ? 3.553 -14.798 -0.471 1.00 66.38 190 SER A N 1
ATOM 1546 C CA . SER A 1 190 ? 3.403 -14.955 0.980 1.00 66.38 190 SER A CA 1
ATOM 1547 C C . SER A 1 190 ? 2.598 -13.811 1.602 1.00 66.38 190 SER A C 1
ATOM 1549 O O . SER A 1 190 ? 1.702 -14.050 2.413 1.00 66.38 190 SER A O 1
ATOM 1551 N N . CYS A 1 191 ? 2.848 -12.564 1.188 1.00 69.00 191 CYS A N 1
ATOM 1552 C CA . CYS A 1 191 ? 2.088 -11.404 1.658 1.00 69.00 191 CYS A CA 1
ATOM 1553 C C . CYS A 1 191 ? 0.626 -11.436 1.197 1.00 69.00 191 CYS A C 1
ATOM 1555 O O . CYS A 1 191 ? -0.268 -11.096 1.976 1.00 69.00 191 CYS A O 1
ATOM 1557 N N . LEU A 1 192 ? 0.366 -11.862 -0.043 1.00 72.00 192 LEU A N 1
ATOM 1558 C CA . LEU A 1 192 ? -0.984 -12.009 -0.583 1.00 72.00 192 LEU A CA 1
ATOM 1559 C C . LEU A 1 192 ? -1.771 -13.079 0.187 1.00 72.00 192 LEU A C 1
ATOM 1561 O O . LEU A 1 192 ? -2.885 -12.814 0.644 1.00 72.00 192 LEU A O 1
ATOM 1565 N N . VAL A 1 193 ? -1.179 -14.260 0.383 1.00 70.69 193 VAL A N 1
ATOM 1566 C CA . VAL A 1 193 ? -1.788 -15.361 1.144 1.00 70.69 193 VAL A CA 1
ATOM 1567 C C . VAL A 1 193 ? -2.095 -14.912 2.570 1.00 70.69 193 VAL A C 1
ATOM 1569 O O . VAL A 1 193 ? -3.220 -15.071 3.043 1.00 70.69 193 VAL A O 1
ATOM 1572 N N . LEU A 1 194 ? -1.135 -14.276 3.242 1.00 68.44 194 LEU A N 1
ATOM 1573 C CA . LEU A 1 194 ? -1.290 -13.807 4.616 1.00 68.44 194 LEU A CA 1
ATOM 1574 C C . LEU A 1 194 ? -2.372 -12.715 4.734 1.00 68.44 194 LEU A C 1
ATOM 1576 O O . LEU A 1 194 ? -3.154 -12.711 5.688 1.00 68.44 194 LEU A O 1
ATOM 1580 N N . TYR A 1 195 ? -2.498 -11.842 3.732 1.00 68.88 195 TYR A N 1
ATOM 1581 C CA . TYR A 1 195 ? -3.589 -10.871 3.643 1.00 68.88 195 TYR A CA 1
ATOM 1582 C C . TYR A 1 195 ? -4.964 -11.543 3.482 1.00 68.88 195 TYR A C 1
ATOM 1584 O O . TYR A 1 195 ? -5.907 -11.195 4.198 1.00 68.88 195 TYR A O 1
ATOM 1592 N N . VAL A 1 196 ? -5.084 -12.536 2.593 1.00 74.31 196 VAL A N 1
ATOM 1593 C CA . VAL A 1 196 ? -6.329 -13.296 2.370 1.00 74.31 196 VAL A CA 1
ATOM 1594 C C . VAL A 1 196 ? -6.750 -14.050 3.629 1.00 74.31 196 VAL A C 1
ATOM 1596 O O . VAL A 1 196 ? -7.904 -13.937 4.048 1.00 74.31 196 VAL A O 1
ATOM 1599 N N . VAL A 1 197 ? -5.820 -14.761 4.275 1.00 70.44 197 VAL A N 1
ATOM 1600 C CA . VAL A 1 197 ? -6.069 -15.488 5.531 1.00 70.44 197 VAL A CA 1
ATOM 1601 C C . VAL A 1 197 ? -6.649 -14.553 6.589 1.00 70.44 197 VAL A C 1
ATOM 1603 O O . VAL A 1 197 ? -7.580 -14.908 7.309 1.00 70.44 197 VAL A O 1
ATOM 1606 N N . VAL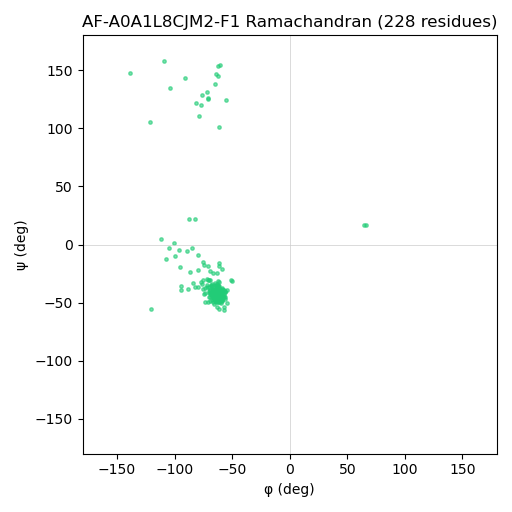 A 1 198 ? -6.158 -13.321 6.652 1.00 66.12 198 VAL A N 1
ATOM 1607 C CA . VAL A 1 198 ? -6.572 -12.361 7.676 1.00 66.12 198 VAL A CA 1
ATOM 1608 C C . VAL A 1 198 ? -7.898 -11.703 7.343 1.00 66.12 198 VAL A C 1
ATOM 1610 O O . VAL A 1 198 ? -8.721 -11.525 8.241 1.00 66.12 198 VAL A O 1
ATOM 1613 N N . LEU A 1 199 ? -8.172 -11.417 6.070 1.00 69.19 199 LEU A N 1
ATOM 1614 C CA . LEU A 1 199 ? -9.515 -11.023 5.650 1.00 69.19 199 LEU A CA 1
ATOM 1615 C C . LEU A 1 199 ? -10.545 -12.104 5.992 1.00 69.19 199 LEU A C 1
ATOM 1617 O O . LEU A 1 199 ? -11.610 -11.774 6.517 1.00 69.19 199 LEU A O 1
ATOM 1621 N N . LEU A 1 200 ? -10.221 -13.377 5.747 1.00 68.00 200 LEU A N 1
ATOM 1622 C CA . LEU A 1 200 ? -11.075 -14.505 6.115 1.00 68.00 200 LEU A CA 1
ATOM 1623 C C . LEU A 1 200 ? -11.254 -14.597 7.633 1.00 68.00 200 LEU A C 1
ATOM 1625 O O . LEU A 1 200 ? -12.391 -14.673 8.091 1.00 68.00 200 LEU A O 1
ATOM 1629 N N . ALA A 1 201 ? -10.180 -14.497 8.420 1.00 64.69 201 ALA A N 1
ATOM 1630 C CA . ALA A 1 201 ? -10.244 -14.528 9.881 1.00 64.69 201 ALA A CA 1
ATOM 1631 C C . ALA A 1 201 ? -11.112 -13.393 10.454 1.00 64.69 201 ALA A C 1
ATOM 1633 O O . ALA A 1 201 ? -11.950 -13.630 11.324 1.00 64.69 201 ALA A O 1
ATOM 1634 N N . ILE A 1 202 ? -10.983 -12.170 9.923 1.00 63.50 202 ILE A N 1
ATOM 1635 C CA . ILE A 1 202 ? -11.835 -11.032 10.302 1.00 63.50 202 ILE A CA 1
ATOM 1636 C C . ILE A 1 202 ? -13.298 -11.313 9.936 1.00 63.50 202 ILE A C 1
ATOM 1638 O O . ILE A 1 202 ? -14.195 -11.039 10.736 1.00 63.50 202 ILE A O 1
ATOM 1642 N N . ARG A 1 203 ? -13.565 -11.885 8.753 1.00 58.38 203 ARG A N 1
ATOM 1643 C CA . ARG A 1 203 ? -14.930 -12.225 8.316 1.00 58.38 203 ARG A CA 1
ATOM 1644 C C . ARG A 1 203 ? -15.556 -13.314 9.185 1.00 58.38 203 ARG A C 1
ATOM 1646 O O . ARG A 1 203 ? -16.703 -13.163 9.594 1.00 58.38 203 ARG A O 1
ATOM 1653 N N . VAL A 1 204 ? -14.812 -14.375 9.494 1.00 56.78 204 VAL A N 1
ATOM 1654 C CA . VAL A 1 204 ? -15.255 -15.468 10.373 1.00 56.78 204 VAL A CA 1
ATOM 1655 C C . VAL A 1 204 ? -15.501 -14.944 11.789 1.00 56.78 204 VAL A C 1
ATOM 1657 O O . VAL A 1 204 ? -16.550 -15.222 12.365 1.00 56.78 204 VAL A O 1
ATOM 1660 N N . GLY A 1 205 ? -14.608 -14.102 12.320 1.00 50.66 205 GLY A N 1
ATOM 1661 C CA . GLY A 1 205 ? -14.795 -13.448 13.618 1.00 50.66 205 GLY A CA 1
ATOM 1662 C C . GLY A 1 205 ? -16.034 -12.544 13.667 1.00 50.66 205 GLY A C 1
ATOM 1663 O O . GLY A 1 205 ? -16.780 -12.564 14.647 1.00 50.66 205 GLY A O 1
ATOM 1664 N N . ALA A 1 206 ? -16.308 -11.796 12.593 1.00 51.81 206 ALA A N 1
ATOM 1665 C CA . ALA A 1 206 ? -17.504 -10.960 12.479 1.00 51.81 206 ALA A CA 1
ATOM 1666 C C . ALA A 1 206 ? -18.801 -11.786 12.358 1.00 51.81 206 ALA A C 1
ATOM 1668 O O . ALA A 1 206 ? -19.814 -11.441 12.969 1.00 51.81 206 ALA A O 1
ATOM 1669 N N . LEU A 1 207 ? -18.778 -12.894 11.608 1.00 45.97 207 LEU A N 1
ATOM 1670 C CA . LEU A 1 207 ? -19.922 -13.801 11.452 1.00 45.97 207 LEU A CA 1
ATOM 1671 C C . LEU A 1 207 ? -20.224 -14.580 12.741 1.00 45.97 207 LEU A C 1
ATOM 1673 O O . LEU A 1 207 ? -21.389 -14.708 13.118 1.00 45.97 207 LEU A O 1
ATOM 1677 N N . GLY A 1 208 ? -19.195 -15.032 13.463 1.00 42.94 208 GLY A N 1
ATOM 1678 C CA . GLY A 1 208 ? -19.353 -15.736 14.738 1.00 42.94 208 GLY A CA 1
ATOM 1679 C C . GLY A 1 208 ? -20.028 -14.883 15.817 1.00 42.94 208 GLY A C 1
ATOM 1680 O O . GLY A 1 208 ? -20.794 -15.401 16.630 1.00 42.94 208 GLY A O 1
ATOM 1681 N N . LYS A 1 209 ? -19.809 -13.562 15.796 1.00 49.94 209 LYS A N 1
ATOM 1682 C CA . LYS A 1 209 ? -20.449 -12.626 16.730 1.00 49.94 209 LYS A CA 1
ATOM 1683 C C . LYS A 1 209 ? -21.933 -12.406 16.413 1.00 49.94 209 LYS A C 1
ATOM 1685 O O . LYS A 1 209 ? -22.749 -12.494 17.324 1.00 49.94 209 LYS A O 1
ATOM 1690 N N . ARG A 1 210 ? -22.294 -12.269 15.128 1.00 49.75 210 ARG A N 1
ATOM 1691 C CA . ARG A 1 210 ? -23.703 -12.224 14.681 1.00 49.75 210 ARG A CA 1
ATOM 1692 C C . ARG A 1 210 ? -24.485 -13.474 15.079 1.00 49.75 210 ARG A C 1
ATOM 1694 O O . ARG A 1 210 ? -25.632 -13.365 15.488 1.00 49.75 210 ARG A O 1
ATOM 1701 N N . GLY A 1 211 ? -23.868 -14.655 15.001 1.00 45.47 211 GLY A N 1
ATOM 1702 C CA . GLY A 1 211 ? -24.507 -15.901 15.434 1.00 45.47 211 GLY A CA 1
ATOM 1703 C C . GLY A 1 211 ? -24.809 -15.940 16.938 1.00 45.47 211 GLY A C 1
ATOM 1704 O O . GLY A 1 211 ? -25.847 -16.463 17.340 1.00 45.47 211 GLY A O 1
ATOM 170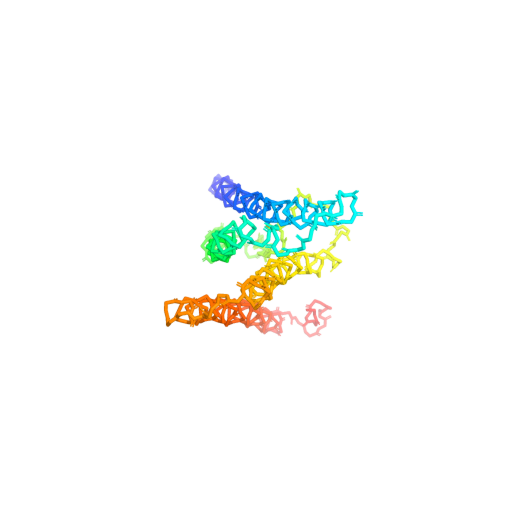5 N N . LYS A 1 212 ? -23.933 -15.357 17.768 1.00 55.16 212 LYS A N 1
ATOM 1706 C CA . LYS A 1 212 ? -24.142 -15.249 19.221 1.00 55.16 212 LYS A CA 1
ATOM 1707 C C . LYS A 1 212 ? -25.186 -14.190 19.581 1.00 55.16 212 LYS A C 1
ATOM 1709 O O . LYS A 1 212 ? -26.050 -14.475 20.400 1.00 55.16 212 LYS A O 1
ATOM 1714 N N . GLU A 1 213 ? -25.157 -13.027 18.933 1.00 52.19 213 GLU A N 1
ATOM 1715 C CA . GLU A 1 213 ? -26.162 -11.965 19.114 1.00 52.19 213 GLU A CA 1
ATOM 1716 C C . GLU A 1 213 ? -27.565 -12.446 18.702 1.00 52.19 213 GLU A C 1
ATOM 1718 O O . GLU A 1 213 ? -28.526 -12.248 19.437 1.00 52.19 213 GLU A O 1
ATOM 1723 N N . HIS A 1 214 ? -27.677 -13.187 17.594 1.00 53.53 214 HIS A N 1
ATOM 1724 C CA . HIS A 1 214 ? -28.948 -13.748 17.128 1.00 53.53 214 HIS A CA 1
ATOM 1725 C C . HIS A 1 214 ? -29.467 -14.896 18.018 1.00 53.53 214 HIS A C 1
ATOM 1727 O O . HIS A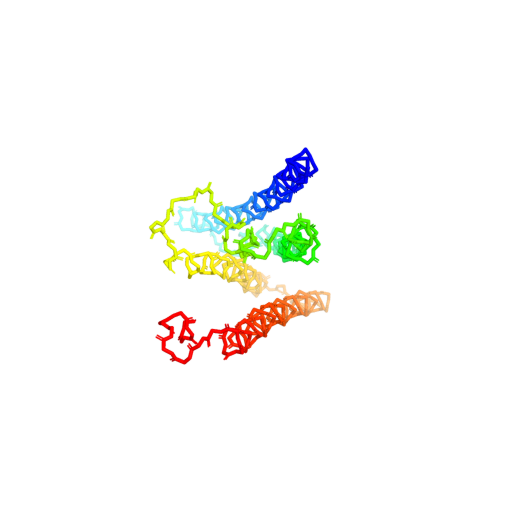 1 214 ? -30.681 -15.098 18.123 1.00 53.53 214 HIS A O 1
ATOM 1733 N N . LYS A 1 215 ? -28.572 -15.664 18.659 1.00 57.94 215 LYS A N 1
ATOM 1734 C CA . LYS A 1 215 ? -28.954 -16.651 19.686 1.00 57.94 215 LYS A CA 1
ATOM 1735 C C . LYS A 1 215 ? -29.458 -15.966 20.953 1.00 57.94 215 LYS A C 1
ATOM 1737 O O . LYS A 1 215 ? -30.546 -16.293 21.409 1.00 57.94 215 LYS A O 1
ATOM 1742 N N . TRP A 1 216 ? -28.725 -14.973 21.452 1.00 58.38 216 TRP A N 1
ATOM 1743 C CA . TRP A 1 216 ? -29.117 -14.211 22.636 1.00 58.38 216 TRP A CA 1
ATOM 1744 C C . TRP A 1 216 ? -30.469 -13.505 22.440 1.00 58.38 216 TRP A C 1
ATOM 1746 O O . TRP A 1 216 ? -31.362 -13.643 23.274 1.00 58.38 216 TRP A O 1
ATOM 1756 N N . ALA A 1 217 ? -30.676 -12.863 21.282 1.00 56.94 217 ALA A N 1
ATOM 1757 C CA . ALA A 1 217 ? -31.944 -12.218 20.940 1.00 56.94 217 ALA A CA 1
ATOM 1758 C C . ALA A 1 217 ? -33.121 -13.211 20.865 1.00 56.94 217 ALA A C 1
ATOM 1760 O O . ALA A 1 217 ? -34.239 -12.883 21.257 1.00 56.94 217 ALA A O 1
ATOM 1761 N N . LYS A 1 218 ? -32.883 -14.450 20.409 1.00 59.31 218 LYS A N 1
ATOM 1762 C CA . LYS A 1 218 ? -33.902 -15.514 20.400 1.00 59.31 218 LYS A CA 1
ATOM 1763 C C . LYS A 1 218 ? -34.269 -16.025 21.793 1.00 59.31 218 LYS A C 1
ATOM 1765 O O . LYS A 1 218 ? -35.405 -16.474 21.954 1.00 59.31 218 LYS A O 1
ATOM 1770 N N . GLU A 1 219 ? -33.321 -15.996 22.729 1.00 61.84 219 GLU A N 1
ATOM 1771 C CA . GLU A 1 219 ? -33.471 -16.484 24.106 1.00 61.84 219 GLU A CA 1
ATOM 1772 C C . GLU A 1 219 ? -34.113 -15.444 25.036 1.00 61.84 219 GLU A C 1
ATOM 1774 O O . GLU A 1 219 ? -34.858 -15.830 25.929 1.00 61.84 219 GLU A O 1
ATOM 1779 N N . HIS A 1 220 ? -33.863 -14.147 24.820 1.00 56.62 220 HIS A N 1
ATOM 1780 C CA . HIS A 1 220 ? -34.255 -13.088 25.763 1.00 56.62 220 HIS A CA 1
ATOM 1781 C C . HIS A 1 220 ? -35.425 -12.208 25.291 1.00 56.62 220 HIS A C 1
ATOM 1783 O O . HIS A 1 220 ? -36.001 -11.495 26.109 1.00 56.62 220 HIS A O 1
ATOM 1789 N N . HIS A 1 221 ? -35.826 -12.274 24.013 1.00 52.06 221 HIS A N 1
ATOM 1790 C CA . HIS A 1 221 ? -37.017 -11.572 23.520 1.00 52.06 221 HIS A CA 1
ATOM 1791 C C . HIS A 1 221 ? -38.203 -12.531 23.301 1.00 52.06 221 HIS A C 1
ATOM 1793 O O . HIS A 1 221 ? -38.034 -13.596 22.689 1.00 52.06 221 HIS A O 1
ATOM 1799 N N . PRO A 1 222 ? -39.422 -12.162 23.749 1.00 59.78 222 PRO A N 1
ATOM 1800 C CA . PRO A 1 222 ? -40.626 -12.957 23.529 1.00 59.78 222 PRO A CA 1
ATOM 1801 C C . PRO A 1 222 ? -40.934 -13.091 22.033 1.00 59.78 222 PRO A C 1
ATOM 1803 O O . PRO A 1 222 ? -40.568 -12.244 21.220 1.00 59.78 222 PRO A O 1
ATOM 1806 N N . ALA A 1 223 ? -41.624 -14.170 21.650 1.00 59.41 223 ALA A N 1
ATOM 1807 C CA . ALA A 1 223 ? -41.822 -14.540 20.245 1.00 59.41 223 ALA A CA 1
ATOM 1808 C C . ALA A 1 223 ? -42.528 -13.473 19.385 1.00 59.41 223 ALA A C 1
ATOM 1810 O O . ALA A 1 223 ? -42.382 -13.502 18.165 1.00 59.41 223 ALA A O 1
ATOM 1811 N N . SER A 1 224 ? -43.253 -12.548 20.016 1.00 60.12 224 SER A N 1
ATOM 1812 C CA . SER A 1 224 ? -43.983 -11.442 19.396 1.00 60.12 224 SER A CA 1
ATOM 1813 C C . SER A 1 224 ? -43.169 -10.151 19.222 1.00 60.12 224 SER A C 1
ATOM 1815 O O . SER A 1 224 ? -43.683 -9.206 18.629 1.00 60.12 224 SER A O 1
ATOM 1817 N N . ASP A 1 225 ? -41.936 -10.072 19.735 1.00 48.97 225 ASP A N 1
ATOM 1818 C CA . ASP A 1 225 ? -41.106 -8.867 19.629 1.00 48.97 225 ASP A CA 1
ATOM 1819 C C . ASP A 1 225 ? -40.495 -8.749 18.214 1.00 48.97 225 ASP A C 1
ATOM 1821 O O . ASP A 1 225 ? -39.737 -9.634 17.795 1.00 48.97 225 ASP A O 1
ATOM 1825 N N . PRO A 1 226 ? -40.773 -7.670 17.455 1.00 57.59 226 PRO A N 1
ATOM 1826 C CA . PRO A 1 226 ? -40.207 -7.463 16.121 1.00 57.59 226 PRO A CA 1
ATOM 1827 C C . PRO A 1 226 ? -38.670 -7.366 16.110 1.00 57.59 226 PRO A C 1
ATOM 1829 O O . PRO A 1 226 ? -38.058 -7.531 15.053 1.00 57.59 226 PRO A O 1
ATOM 1832 N N . ASN A 1 227 ? -38.027 -7.146 17.263 1.00 48.31 227 ASN A N 1
ATOM 1833 C CA . ASN A 1 227 ? -36.568 -7.149 17.389 1.00 48.31 227 ASN A CA 1
ATOM 1834 C C . ASN A 1 227 ? -35.950 -8.558 17.467 1.00 48.31 227 ASN A C 1
ATOM 1836 O O . ASN A 1 227 ? -34.738 -8.688 17.328 1.00 48.31 227 ASN A O 1
ATOM 1840 N N . ARG A 1 228 ? -36.753 -9.623 17.608 1.00 44.34 228 ARG A N 1
ATOM 1841 C CA . ARG A 1 228 ? -36.283 -11.023 17.684 1.00 44.34 228 ARG A CA 1
ATOM 1842 C C . ARG A 1 228 ? -35.743 -11.582 16.355 1.00 44.34 228 ARG A C 1
ATOM 1844 O O . ARG A 1 228 ? -35.057 -12.604 16.348 1.00 44.34 228 ARG A O 1
ATOM 1851 N N . ALA A 1 229 ? -36.088 -10.952 15.229 1.00 43.19 229 ALA A N 1
ATOM 1852 C CA . ALA A 1 229 ? -35.781 -11.424 13.872 1.00 43.19 229 ALA A CA 1
ATOM 1853 C C . ALA A 1 229 ? -34.757 -10.559 13.103 1.00 43.19 229 ALA A C 1
ATOM 1855 O O . ALA A 1 229 ? -34.532 -10.803 11.916 1.00 43.19 229 ALA A O 1
ATOM 1856 N N . ARG A 1 230 ? -34.168 -9.540 13.744 1.00 42.94 230 ARG A N 1
ATOM 1857 C CA . ARG A 1 230 ? -33.112 -8.686 13.169 1.00 42.94 230 ARG A CA 1
ATOM 1858 C C . ARG A 1 230 ? -31.725 -9.115 13.627 1.00 42.94 230 ARG A C 1
ATOM 1860 O O . ARG A 1 230 ? -30.791 -8.935 12.809 1.00 42.94 230 ARG A O 1
#

Foldseek 3Di:
DVVQLVVLVVVLVVLVVVLLVLLVVLVVLLVVLLVVLVVVLCVLVVVLCCCCPVVVDDLLVVLVVSLVVLVVSLVVLLVSLLVSLVSVVVNVVSLVCCVPPSQVSSCVVDDVVPRDDRDSLVSVDPDDDPPCPPVSVVVSVVVVVCSSVVSVVSSVVSVVVSVVSCVSNVNDCDPVNVVVVVVSVVSSVVSVVVSVVVVVVVVVVVVVVVVVVLVVLCVPDPPPDPSNPD